Protein AF-0000000068603204 (afdb_homodimer)

Organism: Ostreococcus tauri (NCBI:txid70448)

InterPro domains:
  IPR031318 OPI10 family [PTHR12925] (2-182)
  IPR048364 Hikeshi-like, C-terminal domain [PF21057] (128-182)

Foldseek 3Di:
DWKWKDQPPWADIDIQVQWDDPDPFKTKFKPLPPNTPDAVVVRFKMKIFGPDAPPDDQFKKKWKWKAADPDDTHTFAIADNVRGMDMTTDDYDADPQRHGGSIMMMMIGIDGNVVRVVVVVVVVVVVVLLVVLLVVQLVVQQCVPADPPADPVDGDGDPCSVVVSVVVVVVCCSNPVCVSVPDPPPPD/DWKWKDQPPWADIDIQVQWDDPDPFKTKFKPLPPRTPDAVVVRFKMKIFGPDAPPDDQFKKKWKWKAADPDDTHTFAIADNVRGMDMTTDDYDADPQRHGGSIMMMMIGIDGNVVRVVVVVVVVVVVVLLVVLLVVQLVVQQCVPADPPDDPVDGDGDPCSVVVSCVVVVVVCSNPVCVSVPDPPPPD

Secondary structure (DSSP, 8-state):
--EEEEETTT--EEEGGGSEEEETTEEEEESTTSSSSS-GGG--EEEEEESSTT-S-TTEEEEEEEEETTPPPEEEEEEESSS-EEEEE------TTSPPPS-EEEEEEEEEHHHHHHHHHHHHHHHHHHHHHHHHHHHHHHHTT--TT--SSEEEEETTHHHHHHHHHHHHHHH-TTTTTS------/--EEEEETTT--EEEGGGSEEEETTEEEEESTTSSSSS-GGG--EEEEEESSTT-S-TTEEEEEEEEETTPPPEEEEEEESSS-EEEEE----B-TTSPBPS-EEEEEEEEEHHHHHHHHHHHHHHH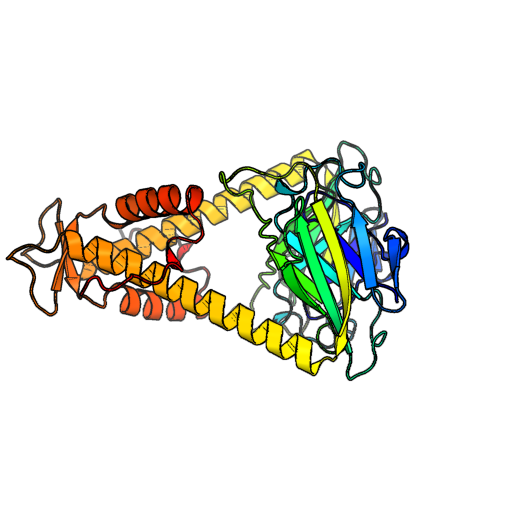HHHHHHHHHHHHHHHHTT--TT--SSEEEEETTHHHHHHHHHHHHHHH-TTTTTS------

pLDDT: mean 84.34, std 15.55, range [24.23, 98.69]

Sequence (376 aa):
MAFGVVLAKKSAVVLSESFRRVDERSWALDLSGGATAATHVECRDACFFLTSTGLLDDNSALCFYIQAGDSAWEYCGCVANAKPSDVFALRWPKSADGGDFPNAAIGVSVEPLALALEKEAAMVQHKETFAKRVAEDLFNFMQSFQGPESTADHMVVPVNILTRWFDKFTAKFRRDPGFLDRPRLDVAMAFGVVLAKKSAVVLSESFRRVDERSWALDLSGGATAATHVECRDACFFLTSTGLLDDNSALCFYIQAGDSAWEYCGCVANAKPSDVFALRWPKSADGGDFPNAAIGVSVEPLALALEKEAAMVQHKETFAKRVAEDLFNFMQSFQGPESTADHMVVPVNILTRWFDKFTAKFRRDPGFLDRPRLDVA

Solvent-accessible surface area (backbone atoms only — not comparable to full-atom values): 20341 Å² total; per-residue (Å²): 132,70,34,36,38,26,36,41,36,55,25,29,56,43,44,44,85,75,34,46,70,75,55,100,50,29,34,36,36,66,44,61,79,56,80,31,91,47,58,67,86,72,39,44,37,33,41,41,30,26,61,47,80,70,77,50,57,94,59,30,23,42,34,36,29,40,32,28,62,85,52,70,77,38,82,57,49,64,27,29,64,89,26,24,10,33,73,32,70,49,80,75,62,59,44,98,87,66,40,79,52,87,37,35,34,41,35,39,32,61,39,54,31,69,61,51,52,50,52,49,51,54,51,51,52,50,51,54,51,46,54,50,36,51,52,47,48,53,50,51,56,49,53,71,55,48,50,90,86,39,51,97,61,33,37,43,36,50,74,57,45,64,62,52,45,48,55,51,49,51,54,47,38,73,76,37,73,57,64,69,70,50,72,76,72,74,81,123,131,69,35,36,38,27,37,40,36,57,26,31,56,42,46,45,86,76,34,46,71,76,54,100,50,29,33,36,36,66,45,61,80,58,81,31,92,48,58,67,86,73,40,44,35,32,40,41,30,26,60,49,80,70,78,51,57,94,58,31,23,45,33,37,29,39,32,28,61,87,50,71,76,38,83,58,51,63,28,29,64,89,26,24,10,34,73,32,70,49,80,76,59,58,44,98,87,66,40,79,51,86,35,35,33,40,35,38,33,62,39,53,30,71,60,52,52,51,52,51,52,52,51,51,52,50,50,52,51,45,54,50,37,52,52,48,48,53,49,51,56,50,52,70,54,48,51,91,85,39,50,98,60,34,36,44,35,50,73,57,46,64,63,52,46,48,55,51,48,50,54,47,38,72,75,36,72,58,63,70,71,50,73,74,72,74,81,124

Radius of gyration: 23.7 Å; Cα contacts (8 Å, |Δi|>4): 665; chains: 2; bounding box: 60×64×46 Å

Nearest PDB structures (foldseek):
  3wvz-assembly1_B  TM=5.744E-01  e=1.068E-10  Homo sapiens
  3wvz-assembly1_A  TM=5.125E-01  e=7.510E-11  Homo sapiens
  6war-assembly1_B  TM=3.714E-01  e=6.051E-02  Lama glama
  5ds8-assembly1_A  TM=3.840E-01  e=6.347E-01  Oryctolagus cuniculus
  2iqa-assembly2_B  TM=4.135E-01  e=9.030E-01  Mus musculus

Structure (mmCIF, N/CA/C/O backbone):
data_AF-0000000068603204-model_v1
#
loop_
_entity.id
_entity.type
_entity.pdbx_description
1 polymer 'Hikeshi-like C-terminal domain-containing protein'
#
loop_
_atom_site.group_PDB
_atom_site.id
_atom_site.type_symbol
_atom_site.label_atom_id
_atom_site.label_alt_id
_atom_site.label_comp_id
_atom_site.label_asym_id
_atom_site.label_entity_id
_atom_site.label_seq_id
_atom_site.pdbx_PDB_ins_code
_atom_site.Cartn_x
_atom_site.Cartn_y
_atom_site.Cartn_z
_atom_site.occupancy
_atom_site.B_iso_or_equiv
_atom_site.auth_seq_id
_atom_site.auth_comp_id
_atom_site.auth_asym_id
_atom_site.auth_atom_id
_atom_site.pdbx_PDB_model_num
ATOM 1 N N . MET A 1 1 ? 13.336 -23.062 -6.375 1 89.44 1 MET A N 1
ATOM 2 C CA . MET A 1 1 ? 12.625 -22.109 -5.508 1 89.44 1 MET A CA 1
ATOM 3 C C . MET A 1 1 ? 11.414 -21.531 -6.219 1 89.44 1 MET A C 1
ATOM 5 O O . MET A 1 1 ? 11.508 -21.094 -7.367 1 89.44 1 MET A O 1
ATOM 9 N N . ALA A 1 2 ? 10.164 -21.703 -5.613 1 96 2 ALA A N 1
ATOM 10 C CA . ALA A 1 2 ? 8.93 -21.234 -6.246 1 96 2 ALA A CA 1
ATOM 11 C C . ALA A 1 2 ? 8.406 -19.969 -5.57 1 96 2 ALA A C 1
ATOM 13 O O . ALA A 1 2 ? 8.172 -19.953 -4.363 1 96 2 ALA A O 1
ATOM 14 N N . PHE A 1 3 ? 8.344 -18.938 -6.383 1 98.12 3 PHE A N 1
ATOM 15 C CA . PHE A 1 3 ? 7.82 -17.672 -5.895 1 98.12 3 PHE A CA 1
ATOM 16 C C . PHE A 1 3 ? 7.02 -16.953 -6.977 1 98.12 3 PHE A C 1
ATOM 18 O O . PHE A 1 3 ? 6.992 -17.391 -8.125 1 98.12 3 PHE A O 1
ATOM 25 N N . GLY A 1 4 ? 6.234 -15.961 -6.551 1 98.12 4 GLY A N 1
ATOM 26 C CA . GLY A 1 4 ? 5.473 -15.148 -7.484 1 98.12 4 GLY A CA 1
ATOM 27 C C . GLY A 1 4 ? 5.633 -13.656 -7.25 1 98.12 4 GLY A C 1
ATOM 28 O O . GLY A 1 4 ? 5.902 -13.227 -6.125 1 98.12 4 GLY A O 1
ATOM 29 N N . VAL A 1 5 ? 5.551 -12.93 -8.312 1 97.62 5 VAL A N 1
ATOM 30 C CA . VAL A 1 5 ? 5.574 -11.469 -8.289 1 97.62 5 VAL A CA 1
ATOM 31 C C . VAL A 1 5 ? 4.367 -10.922 -9.047 1 97.62 5 VAL A C 1
ATOM 33 O O . VAL A 1 5 ? 4.012 -11.43 -10.117 1 97.62 5 VAL A O 1
ATOM 36 N N . VAL A 1 6 ? 3.734 -9.945 -8.469 1 96.5 6 VAL A N 1
ATOM 37 C CA . VAL A 1 6 ? 2.676 -9.195 -9.125 1 96.5 6 VAL A CA 1
ATOM 38 C C . VAL A 1 6 ? 3.023 -7.707 -9.125 1 96.5 6 VAL A C 1
ATOM 40 O O . VAL A 1 6 ? 3.281 -7.125 -8.07 1 96.5 6 VAL A O 1
ATOM 43 N N . LEU A 1 7 ? 3.143 -7.141 -10.305 1 94.62 7 LEU A N 1
ATOM 44 C CA . LEU A 1 7 ? 3.223 -5.691 -10.414 1 94.62 7 LEU A CA 1
ATOM 45 C C . LEU A 1 7 ? 1.83 -5.066 -10.414 1 94.62 7 LEU A C 1
ATOM 47 O O . LEU A 1 7 ? 1.13 -5.102 -11.43 1 94.62 7 LEU A O 1
ATOM 51 N N . ALA A 1 8 ? 1.473 -4.516 -9.273 1 92.44 8 ALA A N 1
ATOM 52 C CA . ALA A 1 8 ? 0.101 -4.094 -9 1 92.44 8 ALA A CA 1
ATOM 53 C C . ALA A 1 8 ? -0.455 -3.256 -10.148 1 92.44 8 ALA A C 1
ATOM 55 O O . ALA A 1 8 ? 0.189 -2.307 -10.602 1 92.44 8 ALA A O 1
ATOM 56 N N . LYS A 1 9 ? -1.637 -3.654 -10.633 1 91.81 9 LYS A N 1
ATOM 57 C CA . LYS A 1 9 ? -2.436 -3.006 -11.672 1 91.81 9 LYS A CA 1
ATOM 58 C C . LYS A 1 9 ? -1.851 -3.264 -13.055 1 91.81 9 LYS A C 1
ATOM 60 O O . LYS A 1 9 ? -2.553 -3.146 -14.062 1 91.81 9 LYS A O 1
ATOM 65 N N . LYS A 1 10 ? -0.621 -3.65 -13.148 1 91.75 10 LYS A N 1
ATOM 66 C CA . LYS A 1 10 ? 0.087 -3.621 -14.422 1 91.75 10 LYS A CA 1
ATOM 67 C C . LYS A 1 10 ? 0.346 -5.035 -14.945 1 91.75 10 LYS A C 1
ATOM 69 O O . LYS A 1 10 ? 0.598 -5.227 -16.141 1 91.75 10 LYS A O 1
ATOM 74 N N . SER A 1 11 ? 0.326 -6 -14.117 1 93.56 11 SER A N 1
ATOM 75 C CA . SER A 1 11 ? 0.59 -7.363 -14.57 1 93.56 11 SER A CA 1
ATOM 76 C C . SER A 1 11 ? -0.333 -8.367 -13.883 1 93.56 11 SER A C 1
ATOM 78 O O . SER A 1 11 ? -0.83 -8.109 -12.781 1 93.56 11 SER A O 1
ATOM 80 N N . ALA A 1 12 ? -0.526 -9.438 -14.602 1 95.19 12 ALA A N 1
ATOM 81 C CA . ALA A 1 12 ? -0.962 -10.641 -13.906 1 95.19 12 ALA A CA 1
ATOM 82 C C . ALA A 1 12 ? 0.182 -11.258 -13.102 1 95.19 12 ALA A C 1
ATOM 84 O O . ALA A 1 12 ? 1.231 -10.633 -12.93 1 95.19 12 ALA A O 1
ATOM 85 N N . VAL A 1 13 ? -0.06 -12.438 -12.523 1 96.12 13 VAL A N 1
ATOM 86 C CA . VAL A 1 13 ? 0.981 -13.078 -11.719 1 96.12 13 VAL A CA 1
ATOM 87 C C . VAL A 1 13 ? 2.148 -13.477 -12.617 1 96.12 13 VAL A C 1
ATOM 89 O O . VAL A 1 13 ? 1.945 -13.953 -13.734 1 96.12 13 VAL A O 1
ATOM 92 N N . VAL A 1 14 ? 3.361 -13.172 -12.203 1 95.5 14 VAL A N 1
ATOM 93 C CA . VAL A 1 14 ? 4.594 -13.648 -12.82 1 95.5 14 VAL A CA 1
ATOM 94 C C . VAL A 1 14 ? 5.285 -14.648 -11.891 1 95.5 14 VAL A C 1
ATOM 96 O O . VAL A 1 14 ? 5.719 -14.289 -10.789 1 95.5 14 VAL A O 1
ATOM 99 N N . LEU A 1 15 ? 5.391 -15.844 -12.305 1 96.81 15 LEU A N 1
ATOM 100 C CA . LEU A 1 15 ? 5.941 -16.906 -11.461 1 96.81 15 LEU A CA 1
ATOM 101 C C . LEU A 1 15 ? 7.438 -17.062 -11.695 1 96.81 15 LEU A C 1
ATOM 103 O O . LEU A 1 15 ? 7.961 -16.609 -12.719 1 96.81 15 LEU A O 1
ATOM 107 N N . SER A 1 16 ? 8.086 -17.672 -10.727 1 97.25 16 SER A N 1
ATOM 108 C CA . SER A 1 16 ? 9.531 -17.844 -10.734 1 97.25 16 SER A CA 1
ATOM 109 C C . SER A 1 16 ? 10.008 -18.469 -12.039 1 97.25 16 SER A C 1
ATOM 111 O O . SER A 1 16 ? 11.133 -18.219 -12.484 1 97.25 16 SER A O 1
ATOM 113 N N . GLU A 1 17 ? 9.172 -19.25 -12.695 1 95.44 17 GLU A N 1
ATOM 114 C CA . GLU A 1 17 ? 9.539 -19.922 -13.938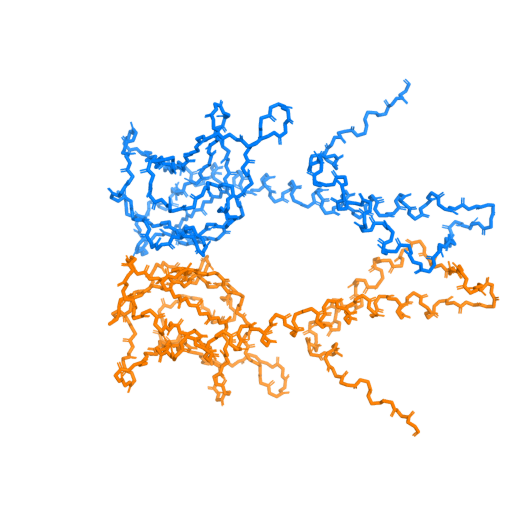 1 95.44 17 GLU A CA 1
ATOM 115 C C . GLU A 1 17 ? 9.781 -18.922 -15.062 1 95.44 17 GLU A C 1
ATOM 117 O O . GLU A 1 17 ? 10.445 -19.234 -16.047 1 95.44 17 GLU A O 1
ATOM 122 N N . SER A 1 18 ? 9.18 -17.766 -14.961 1 94.31 18 SER A N 1
ATOM 123 C CA . SER A 1 18 ? 9.344 -16.734 -15.977 1 94.31 18 SER A CA 1
ATOM 124 C C . SER A 1 18 ? 10.641 -15.961 -15.781 1 94.31 18 SER A C 1
ATOM 126 O O . SER A 1 18 ? 11.031 -15.156 -16.625 1 94.31 18 SER A O 1
ATOM 128 N N . PHE A 1 19 ? 11.367 -16.156 -14.648 1 96.31 19 PHE A N 1
ATOM 129 C CA . PHE A 1 19 ? 12.625 -15.484 -14.344 1 96.31 19 PHE A CA 1
ATOM 130 C C . PHE A 1 19 ? 13.805 -16.266 -14.906 1 96.31 19 PHE A C 1
ATOM 132 O O . PHE A 1 19 ? 13.797 -17.5 -14.914 1 96.31 19 PHE A O 1
ATOM 139 N N . ARG A 1 20 ? 14.75 -15.508 -15.359 1 96 20 ARG A N 1
ATOM 140 C CA . ARG A 1 20 ? 16.016 -16.141 -15.719 1 96 20 ARG A CA 1
ATOM 141 C C . ARG A 1 20 ? 16.859 -16.438 -14.484 1 96 20 ARG A C 1
ATOM 143 O O . ARG A 1 20 ? 17.109 -15.555 -13.664 1 96 20 ARG A O 1
ATOM 150 N N . ARG A 1 21 ? 17.281 -17.609 -14.383 1 96.62 21 ARG A N 1
ATOM 151 C CA . ARG A 1 21 ? 18.172 -17.969 -13.281 1 96.62 21 ARG A CA 1
ATOM 152 C C . ARG A 1 21 ? 19.578 -17.406 -13.492 1 96.62 21 ARG A C 1
ATOM 154 O O . ARG A 1 21 ? 20.188 -17.625 -14.539 1 96.62 21 ARG A O 1
ATOM 161 N N . VAL A 1 22 ? 20.047 -16.625 -12.594 1 96.88 22 VAL A N 1
ATOM 162 C CA . VAL A 1 22 ? 21.359 -16.016 -12.688 1 96.88 22 VAL A CA 1
ATOM 163 C C . VAL A 1 22 ? 22.406 -16.953 -12.078 1 96.88 22 VAL A C 1
ATOM 165 O O . VAL A 1 22 ? 23.5 -17.109 -12.625 1 96.88 22 VAL A O 1
ATOM 168 N N . ASP A 1 23 ? 22.125 -17.562 -10.883 1 95.44 23 ASP A N 1
ATOM 169 C CA . ASP A 1 23 ? 22.906 -18.609 -10.227 1 95.44 23 ASP A CA 1
ATOM 170 C C . ASP A 1 23 ? 22.031 -19.5 -9.359 1 95.44 23 ASP A C 1
ATOM 172 O O . ASP A 1 23 ? 20.812 -19.562 -9.562 1 95.44 23 ASP A O 1
ATOM 176 N N . GLU A 1 24 ? 22.594 -20.281 -8.492 1 93.38 24 GLU A N 1
ATOM 177 C CA . GLU A 1 24 ? 21.844 -21.281 -7.734 1 93.38 24 GLU A CA 1
ATOM 178 C C . GLU A 1 24 ? 20.859 -20.625 -6.773 1 93.38 24 GLU A C 1
ATOM 180 O O . GLU A 1 24 ? 19.906 -21.266 -6.328 1 93.38 24 GLU A O 1
ATOM 185 N N . ARG A 1 25 ? 21.031 -19.391 -6.461 1 95.62 25 ARG A N 1
ATOM 186 C CA . ARG A 1 25 ? 20.234 -18.781 -5.402 1 95.62 25 ARG A CA 1
ATOM 187 C C . ARG A 1 25 ? 19.641 -17.453 -5.855 1 95.62 25 ARG A C 1
ATOM 189 O O . ARG A 1 25 ? 19.172 -16.656 -5.031 1 95.62 25 ARG A O 1
ATOM 196 N N . SER A 1 26 ? 19.766 -17.156 -7.172 1 97.75 26 SER A N 1
ATOM 197 C CA . SER A 1 26 ? 19.266 -15.844 -7.59 1 97.75 26 SER A CA 1
ATOM 198 C C . SER A 1 26 ? 18.625 -15.906 -8.969 1 97.75 26 SER A C 1
ATOM 200 O O . SER A 1 26 ? 18.984 -16.766 -9.789 1 97.75 26 SER A O 1
ATOM 202 N N . TRP A 1 27 ? 17.672 -15.109 -9.234 1 98.25 27 TRP A N 1
ATOM 203 C CA . TRP A 1 27 ? 16.859 -15.008 -10.445 1 98.25 27 TRP A CA 1
ATOM 204 C C . TRP A 1 27 ? 16.703 -13.547 -10.875 1 98.25 27 TRP A C 1
ATOM 206 O O . TRP A 1 27 ? 16.734 -12.641 -10.039 1 98.25 27 TRP A O 1
ATOM 216 N N . ALA A 1 28 ? 16.516 -13.336 -12.172 1 97.38 28 ALA A N 1
ATOM 217 C CA . ALA A 1 28 ? 16.312 -11.992 -12.688 1 97.38 28 ALA A CA 1
ATOM 218 C C . ALA A 1 28 ? 15.203 -11.969 -13.75 1 97.38 28 ALA A C 1
ATOM 220 O O . ALA A 1 28 ? 15.039 -12.938 -14.492 1 97.38 28 ALA A O 1
ATOM 221 N N . LEU A 1 29 ? 14.469 -10.945 -13.789 1 96.19 29 LEU A N 1
ATOM 222 C CA . LEU A 1 29 ? 13.445 -10.695 -14.805 1 96.19 29 LEU A CA 1
ATOM 223 C C . LEU A 1 29 ? 13.664 -9.344 -15.477 1 96.19 29 LEU A C 1
ATOM 225 O O . LEU A 1 29 ? 13.688 -8.305 -14.812 1 96.19 29 LEU A O 1
ATOM 229 N N . ASP A 1 30 ? 13.82 -9.359 -16.75 1 94.06 30 ASP A N 1
ATOM 230 C CA . ASP A 1 30 ? 13.938 -8.133 -17.531 1 94.06 30 ASP A CA 1
ATOM 231 C C . ASP A 1 30 ? 12.562 -7.535 -17.812 1 94.06 30 ASP A C 1
ATOM 233 O O . ASP A 1 30 ? 11.68 -8.219 -18.344 1 94.06 30 ASP A O 1
ATOM 237 N N . LEU A 1 31 ? 12.391 -6.32 -17.438 1 92.62 31 LEU A N 1
ATOM 238 C CA . LEU A 1 31 ? 11.094 -5.691 -17.641 1 92.62 31 LEU A CA 1
ATOM 239 C C . LEU A 1 31 ? 11.039 -4.965 -18.984 1 92.62 31 LEU A C 1
ATOM 241 O O . LEU A 1 31 ? 9.992 -4.438 -19.359 1 92.62 31 LEU A O 1
ATOM 245 N N . SER A 1 32 ? 12.109 -4.785 -19.656 1 79.12 32 SER A N 1
ATOM 246 C CA . SER A 1 32 ? 12.156 -4.07 -20.922 1 79.12 32 SER A CA 1
ATOM 247 C C . SER A 1 32 ? 11.539 -4.898 -22.047 1 79.12 32 SER A C 1
ATOM 249 O O . SER A 1 32 ? 11.102 -4.348 -23.062 1 79.12 32 SER A O 1
ATOM 251 N N . GLY A 1 33 ? 11.539 -6.25 -21.984 1 62.25 33 GLY A N 1
ATOM 252 C CA . GLY A 1 33 ? 11.234 -7.141 -23.094 1 62.25 33 GLY A CA 1
ATOM 253 C C . GLY A 1 33 ? 9.766 -7.527 -23.156 1 62.25 33 GLY A C 1
ATOM 254 O O . GLY A 1 33 ? 9.414 -8.531 -23.797 1 62.25 33 GLY A O 1
ATOM 255 N N . GLY A 1 34 ? 8.852 -6.766 -22.672 1 58.78 34 GLY A N 1
ATOM 256 C CA . GLY A 1 34 ? 7.469 -7.062 -23.016 1 58.78 34 GLY A CA 1
ATOM 257 C C . GLY A 1 34 ? 6.703 -7.742 -21.891 1 58.78 34 GLY A C 1
ATOM 258 O O . GLY A 1 34 ? 5.566 -8.18 -22.094 1 58.78 34 GLY A O 1
ATOM 259 N N . ALA A 1 35 ? 7.375 -8.227 -20.875 1 55.78 35 ALA A N 1
ATOM 260 C CA . ALA A 1 35 ? 6.59 -8.984 -19.906 1 55.78 35 ALA A CA 1
ATOM 261 C C . ALA A 1 35 ? 5.402 -8.172 -19.391 1 55.78 35 ALA A C 1
ATOM 263 O O . ALA A 1 35 ? 4.383 -8.734 -19 1 55.78 35 ALA A O 1
ATOM 264 N N . THR A 1 36 ? 5.645 -6.926 -19.406 1 60.5 36 THR A N 1
ATOM 265 C CA . THR A 1 36 ? 4.559 -6.043 -19 1 60.5 36 THR A CA 1
ATOM 266 C C . THR A 1 36 ? 4.285 -4.992 -20.078 1 60.5 36 THR A C 1
ATOM 268 O O . THR A 1 36 ? 5.18 -4.637 -20.844 1 60.5 36 THR A O 1
ATOM 271 N N . ALA A 1 37 ? 3.076 -4.805 -20.344 1 61.31 37 ALA A N 1
ATOM 272 C CA . ALA A 1 37 ? 2.682 -3.752 -21.281 1 61.31 37 ALA A CA 1
ATOM 273 C C . ALA A 1 37 ? 3.086 -2.375 -20.75 1 61.31 37 ALA A C 1
ATOM 275 O O . ALA A 1 37 ? 3.236 -1.43 -21.531 1 61.31 37 ALA A O 1
ATOM 276 N N . ALA A 1 38 ? 3.391 -2.393 -19.531 1 69.19 38 ALA A N 1
ATOM 277 C CA . ALA A 1 38 ? 3.678 -1.102 -18.906 1 69.19 38 ALA A CA 1
ATOM 278 C C . ALA A 1 38 ? 5.18 -0.896 -18.734 1 69.19 38 ALA A C 1
ATOM 280 O O . ALA A 1 38 ? 5.938 -1.864 -18.641 1 69.19 38 ALA A O 1
ATOM 281 N N . THR A 1 39 ? 5.574 0.348 -18.844 1 85.56 39 THR A N 1
ATOM 282 C CA . THR A 1 39 ? 6.941 0.716 -18.5 1 85.56 39 THR A CA 1
ATOM 283 C C . THR A 1 39 ? 7.191 0.517 -17 1 85.56 39 THR A C 1
ATOM 285 O O . THR A 1 39 ? 6.254 0.502 -16.203 1 85.56 39 THR A O 1
ATOM 288 N N . HIS A 1 40 ? 8.438 0.219 -16.625 1 91.19 40 HIS A N 1
ATOM 289 C CA . HIS A 1 40 ? 8.773 -0.037 -15.234 1 91.19 40 HIS A CA 1
ATOM 290 C C . HIS A 1 40 ? 8.375 1.14 -14.344 1 91.19 40 HIS A C 1
ATOM 292 O O . HIS A 1 40 ? 8 0.952 -13.188 1 91.19 40 HIS A O 1
ATOM 298 N N . VAL A 1 41 ? 8.375 2.322 -14.914 1 86.25 41 VAL A N 1
ATOM 299 C CA . VAL A 1 41 ? 8.102 3.516 -14.125 1 86.25 41 VAL A CA 1
ATOM 300 C C . VAL A 1 41 ? 6.637 3.527 -13.695 1 86.25 41 VAL A C 1
ATOM 302 O O . VAL A 1 41 ? 6.289 4.121 -12.672 1 86.25 41 VAL A O 1
ATOM 305 N N . GLU A 1 42 ? 5.797 2.873 -14.43 1 86.94 42 GLU A N 1
ATOM 306 C CA . GLU A 1 42 ? 4.379 2.793 -14.102 1 86.94 42 GLU A CA 1
ATOM 307 C C . GLU A 1 42 ? 4.121 1.757 -13.008 1 86.94 42 GLU A C 1
ATOM 309 O O . GLU A 1 42 ? 3.045 1.731 -12.414 1 86.94 42 GLU A O 1
ATOM 314 N N . CYS A 1 43 ? 5.062 0.861 -12.75 1 89.56 43 CYS A N 1
ATOM 315 C CA . CYS A 1 43 ? 4.965 -0.146 -11.703 1 89.56 43 CYS A CA 1
ATOM 316 C C . CYS A 1 43 ? 5.383 0.429 -10.352 1 89.56 43 CYS A C 1
ATOM 318 O O . CYS A 1 43 ? 6.574 0.48 -10.039 1 89.56 43 CYS A O 1
ATOM 320 N N . ARG A 1 44 ? 4.426 0.715 -9.516 1 82.94 44 ARG A N 1
ATOM 321 C CA . ARG A 1 44 ? 4.719 1.454 -8.297 1 82.94 44 ARG A CA 1
ATOM 322 C C . ARG A 1 44 ? 4.754 0.523 -7.09 1 82.94 44 ARG A C 1
ATOM 324 O O . ARG A 1 44 ? 5.406 0.822 -6.086 1 82.94 44 ARG A O 1
ATOM 331 N N . ASP A 1 45 ? 3.986 -0.544 -7.145 1 88.31 45 ASP A N 1
ATOM 332 C CA . ASP A 1 45 ? 3.916 -1.521 -6.062 1 88.31 45 ASP A CA 1
ATOM 333 C C . ASP A 1 45 ? 4.082 -2.943 -6.594 1 88.31 45 ASP A C 1
ATOM 335 O O . ASP A 1 45 ? 3.609 -3.262 -7.688 1 88.31 45 ASP A O 1
ATOM 339 N N . ALA A 1 46 ? 4.754 -3.68 -5.832 1 94 46 ALA A N 1
ATOM 340 C CA . ALA A 1 46 ? 4.867 -5.102 -6.16 1 94 46 ALA A CA 1
ATOM 341 C C . ALA A 1 46 ? 4.43 -5.969 -4.984 1 94 46 ALA A C 1
ATOM 343 O O . ALA A 1 46 ? 4.742 -5.668 -3.83 1 94 46 ALA A O 1
ATOM 344 N N . CYS A 1 47 ? 3.635 -6.945 -5.215 1 96.81 47 CYS A N 1
ATOM 345 C CA . CYS A 1 47 ? 3.377 -8.023 -4.266 1 96.81 47 CYS A CA 1
ATOM 346 C C . CYS A 1 47 ? 4.289 -9.211 -4.531 1 96.81 47 CYS A C 1
ATOM 348 O O . CYS A 1 47 ? 4.355 -9.711 -5.656 1 96.81 47 CYS A O 1
ATOM 350 N N . PHE A 1 48 ? 5.086 -9.555 -3.59 1 98.44 48 PHE A N 1
ATOM 351 C CA . PHE A 1 48 ? 6.047 -10.656 -3.633 1 98.44 48 PHE A CA 1
ATOM 352 C C . PHE A 1 48 ? 5.656 -11.75 -2.65 1 98.44 48 PHE A C 1
ATOM 354 O O . PHE A 1 48 ? 5.344 -11.469 -1.491 1 98.44 48 PHE A O 1
ATOM 361 N N . PHE A 1 49 ? 5.586 -13.047 -3.164 1 98.44 49 PHE A N 1
ATOM 362 C CA . PHE A 1 49 ? 5.051 -14.062 -2.262 1 98.44 49 PHE A CA 1
ATOM 363 C C . PHE A 1 49 ? 5.637 -15.43 -2.584 1 98.44 49 PHE A C 1
ATOM 365 O O . PHE A 1 49 ? 6.055 -15.68 -3.717 1 98.44 49 PHE A O 1
ATOM 372 N N . LEU A 1 50 ? 5.707 -16.297 -1.595 1 97.94 50 LEU A N 1
ATOM 373 C CA . LEU A 1 50 ? 5.969 -17.719 -1.774 1 97.94 50 LEU A CA 1
ATOM 374 C C . LEU A 1 50 ? 4.73 -18.438 -2.295 1 97.94 50 LEU A C 1
ATOM 376 O O . LEU A 1 50 ? 3.605 -18.078 -1.942 1 97.94 50 LEU A O 1
ATOM 380 N N . THR A 1 51 ? 4.977 -19.469 -3.068 1 96.56 51 THR A N 1
ATOM 381 C CA . THR A 1 51 ? 3.84 -20.172 -3.662 1 96.56 51 THR A CA 1
ATOM 382 C C . THR A 1 51 ? 3.225 -21.141 -2.666 1 96.56 51 THR A C 1
ATOM 384 O O . THR A 1 51 ? 2.102 -21.625 -2.863 1 96.56 51 THR A O 1
ATOM 387 N N . SER A 1 52 ? 3.916 -21.469 -1.671 1 93.56 52 SER A N 1
ATOM 388 C CA . SER A 1 52 ? 3.434 -22.297 -0.562 1 93.56 52 SER A CA 1
ATOM 389 C C . SER A 1 52 ? 4.207 -22 0.719 1 93.56 52 SER A C 1
ATOM 391 O O . SER A 1 52 ? 5.25 -21.344 0.683 1 93.56 52 SER A O 1
ATOM 393 N N . THR A 1 53 ? 3.656 -22.438 1.812 1 88.19 53 THR A N 1
ATOM 394 C CA . THR A 1 53 ? 4.332 -22.219 3.088 1 88.19 53 THR A CA 1
ATOM 395 C C . THR A 1 53 ? 5.457 -23.234 3.275 1 88.19 53 THR A C 1
ATOM 397 O O . THR A 1 53 ? 5.391 -24.359 2.752 1 88.19 53 THR A O 1
ATOM 400 N N . GLY A 1 54 ? 6.473 -22.812 3.961 1 88.69 54 GLY A N 1
ATOM 401 C CA . GLY A 1 54 ? 7.543 -23.734 4.34 1 88.69 54 GLY A CA 1
ATOM 402 C C . GLY A 1 54 ? 8.5 -24.031 3.199 1 88.69 54 GLY A C 1
ATOM 403 O O . GLY A 1 54 ? 9.133 -25.094 3.18 1 88.69 54 GLY A O 1
ATOM 404 N N . LEU A 1 55 ? 8.562 -23.234 2.207 1 92.12 55 LEU A N 1
ATOM 405 C CA . LEU A 1 55 ? 9.406 -23.453 1.044 1 92.12 55 LEU A CA 1
ATOM 406 C C . LEU A 1 55 ? 10.867 -23.125 1.355 1 92.12 55 LEU A C 1
ATOM 408 O O . LEU A 1 55 ? 11.781 -23.688 0.755 1 92.12 55 LEU A O 1
ATOM 412 N N . LEU A 1 56 ? 11.078 -22.219 2.344 1 94.75 56 LEU A N 1
ATOM 413 C CA . LEU A 1 56 ? 12.43 -21.766 2.666 1 94.75 56 LEU A CA 1
ATOM 414 C C . LEU A 1 56 ? 12.953 -22.453 3.916 1 94.75 56 LEU A C 1
ATOM 416 O O . LEU A 1 56 ? 12.172 -22.906 4.762 1 94.75 56 LEU A O 1
ATOM 420 N N . ASP A 1 57 ? 14.289 -22.562 3.92 1 94.56 57 ASP A N 1
ATOM 421 C CA . ASP A 1 57 ? 14.914 -22.922 5.191 1 94.56 57 ASP A CA 1
ATOM 422 C C . ASP A 1 57 ? 14.625 -21.859 6.254 1 94.56 57 ASP A C 1
ATOM 424 O O . ASP A 1 57 ? 14.516 -20.672 5.938 1 94.56 57 ASP A O 1
ATOM 428 N N . ASP A 1 58 ? 14.578 -22.297 7.508 1 95.31 58 ASP A N 1
ATOM 429 C CA . ASP A 1 58 ? 14.195 -21.406 8.594 1 95.31 58 ASP A CA 1
ATOM 430 C C . ASP A 1 58 ? 15.18 -20.25 8.727 1 95.31 58 ASP A C 1
ATOM 432 O O . ASP A 1 58 ? 14.867 -19.219 9.336 1 95.31 58 ASP A O 1
ATOM 436 N N . ASN A 1 59 ? 16.312 -20.359 8.18 1 97.06 59 ASN A N 1
ATOM 437 C CA . ASN A 1 59 ? 17.328 -19.328 8.32 1 97.06 59 ASN A CA 1
ATOM 438 C C . ASN A 1 59 ? 17.531 -18.562 7.016 1 97.06 59 ASN A C 1
ATOM 440 O O . ASN A 1 59 ? 18.547 -17.875 6.852 1 97.06 59 ASN A O 1
ATOM 444 N N . SER A 1 60 ? 16.578 -18.719 6.094 1 98 60 SER A N 1
ATOM 445 C CA . SER A 1 60 ? 16.719 -18.078 4.797 1 98 60 SER A CA 1
ATOM 446 C C . SER A 1 60 ? 15.555 -17.125 4.535 1 98 60 SER A C 1
ATOM 448 O O . SER A 1 60 ? 14.461 -17.297 5.078 1 98 60 SER A O 1
ATOM 450 N N . ALA A 1 61 ? 15.852 -16.172 3.801 1 98.25 61 ALA A N 1
ATOM 451 C CA . ALA A 1 61 ? 14.867 -15.242 3.26 1 98.25 61 ALA A CA 1
ATOM 452 C C . ALA A 1 61 ? 15.023 -15.102 1.748 1 98.25 61 ALA A C 1
ATOM 454 O O . ALA A 1 61 ? 16.078 -15.414 1.191 1 98.25 61 ALA A O 1
ATOM 455 N N . LEU A 1 62 ? 13.984 -14.82 1.078 1 98.44 62 LEU A N 1
ATOM 456 C CA . LEU A 1 62 ? 13.984 -14.445 -0.331 1 98.44 62 LEU A CA 1
ATOM 457 C C . LEU A 1 62 ? 13.891 -12.93 -0.487 1 98.44 62 LEU A C 1
ATOM 459 O O . LEU A 1 62 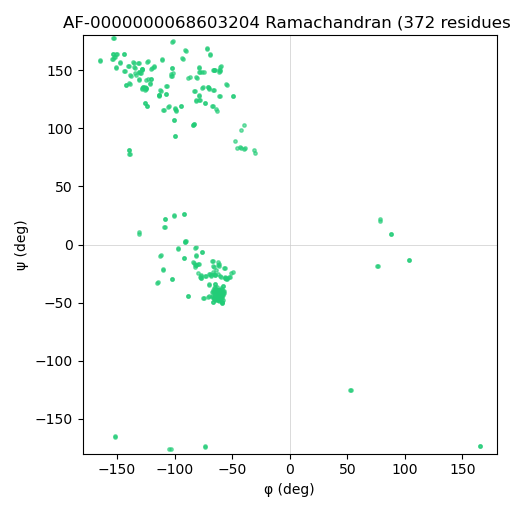? 12.891 -12.328 -0.102 1 98.44 62 LEU A O 1
ATOM 463 N N . CYS A 1 63 ? 14.906 -12.312 -1.019 1 98.62 63 CYS A N 1
ATOM 464 C CA . CYS A 1 63 ? 15.023 -10.859 -1.078 1 98.62 63 CYS A CA 1
ATOM 465 C C . CYS A 1 63 ? 14.695 -10.344 -2.477 1 98.62 63 CYS A C 1
ATOM 467 O O . CYS A 1 63 ? 15.016 -11 -3.471 1 98.62 63 CYS A O 1
ATOM 469 N N . PHE A 1 64 ? 14.094 -9.211 -2.547 1 98.56 64 PHE A N 1
ATOM 470 C CA . PHE A 1 64 ? 13.578 -8.57 -3.754 1 98.56 64 PHE A CA 1
ATOM 471 C C . PHE A 1 64 ? 14.352 -7.297 -4.062 1 98.56 64 PHE A C 1
ATOM 473 O O . PHE A 1 64 ? 14.5 -6.43 -3.201 1 98.56 64 PHE A O 1
ATOM 480 N N . TYR A 1 65 ? 14.82 -7.164 -5.273 1 98.44 65 TYR A N 1
ATOM 481 C CA . TYR A 1 65 ? 15.617 -6.023 -5.707 1 98.44 65 TYR A CA 1
ATOM 482 C C . TYR A 1 65 ? 15.094 -5.461 -7.023 1 98.44 65 TYR A C 1
ATOM 484 O O . TYR A 1 65 ? 14.461 -6.176 -7.805 1 98.44 65 TYR A O 1
ATOM 492 N N . ILE A 1 66 ? 15.383 -4.215 -7.27 1 96.62 66 ILE A N 1
ATOM 493 C CA . ILE A 1 66 ? 15.109 -3.596 -8.562 1 96.62 66 ILE A CA 1
ATOM 494 C C . ILE A 1 66 ? 16.359 -2.918 -9.094 1 96.62 66 ILE A C 1
ATOM 496 O O . ILE A 1 66 ? 17.234 -2.521 -8.312 1 96.62 66 ILE A O 1
ATOM 500 N N . GLN A 1 67 ? 16.406 -2.879 -10.359 1 96.81 67 GLN A N 1
ATOM 501 C CA . GLN A 1 67 ? 17.469 -2.162 -11.062 1 96.81 67 GLN A CA 1
ATOM 502 C C . GLN A 1 67 ? 16.922 -1.419 -12.273 1 96.81 67 GLN A C 1
ATOM 504 O O . GLN A 1 67 ? 16.062 -1.937 -12.984 1 96.81 67 GLN A O 1
ATOM 509 N N . ALA A 1 68 ? 17.391 -0.224 -12.477 1 94.75 68 ALA A N 1
ATOM 510 C CA . ALA A 1 68 ? 17.109 0.53 -13.695 1 94.75 68 ALA A CA 1
ATOM 511 C C . ALA A 1 68 ? 18.391 0.975 -14.383 1 94.75 68 ALA A C 1
ATOM 513 O O . ALA A 1 68 ? 19.312 1.496 -13.734 1 94.75 68 ALA A O 1
ATOM 514 N N . GLY A 1 69 ? 18.375 0.763 -15.703 1 93.81 69 GLY A N 1
ATOM 515 C CA . GLY A 1 69 ? 19.609 1.069 -16.406 1 93.81 69 GLY A CA 1
ATOM 516 C C . GLY A 1 69 ? 20.828 0.39 -15.812 1 93.81 69 GLY A C 1
ATOM 517 O O . GLY A 1 69 ? 20.844 -0.829 -15.625 1 93.81 69 GLY A O 1
ATOM 518 N N . ASP A 1 70 ? 21.828 1.162 -15.484 1 93.25 70 ASP A N 1
ATOM 519 C CA . ASP A 1 70 ? 23.062 0.604 -14.945 1 93.25 70 ASP A CA 1
ATOM 520 C C . ASP A 1 70 ? 23.219 0.911 -13.461 1 93.25 70 ASP A C 1
ATOM 522 O O . ASP A 1 70 ? 24.312 0.869 -12.914 1 93.25 70 ASP A O 1
ATOM 526 N N . SER A 1 71 ? 22.141 1.195 -12.812 1 94.31 71 SER A N 1
ATOM 527 C CA . SER A 1 71 ? 22.203 1.479 -11.383 1 94.31 71 SER A CA 1
ATOM 528 C C . SER A 1 71 ? 22.547 0.228 -10.586 1 94.31 71 SER A C 1
ATOM 530 O O . SER A 1 71 ? 22.484 -0.887 -11.102 1 94.31 71 SER A O 1
ATOM 532 N N . ALA A 1 72 ? 22.953 0.43 -9.344 1 95.44 72 ALA A N 1
ATOM 533 C CA . ALA A 1 72 ? 23.094 -0.696 -8.422 1 95.44 72 ALA A CA 1
ATOM 534 C C . ALA A 1 72 ? 21.75 -1.317 -8.102 1 95.44 72 ALA A C 1
ATOM 536 O O . ALA A 1 72 ? 20.703 -0.658 -8.219 1 95.44 72 ALA A O 1
ATOM 537 N N . TRP A 1 73 ? 21.766 -2.598 -7.828 1 96.94 73 TRP A N 1
ATOM 538 C CA . TRP A 1 73 ? 20.547 -3.254 -7.355 1 96.94 73 TRP A CA 1
ATOM 539 C C . TRP A 1 73 ? 20.078 -2.648 -6.039 1 96.94 73 TRP A C 1
ATOM 541 O O . TRP A 1 73 ? 20.859 -2.52 -5.094 1 96.94 73 TRP A O 1
ATOM 551 N N . GLU A 1 74 ? 18.844 -2.275 -6.02 1 95.81 74 GLU A N 1
ATOM 552 C CA . GLU A 1 74 ? 18.281 -1.667 -4.82 1 95.81 74 GLU A CA 1
ATOM 553 C C . GLU A 1 74 ? 17.328 -2.633 -4.109 1 95.81 74 GLU A C 1
ATOM 555 O O . GLU A 1 74 ? 16.453 -3.219 -4.73 1 95.81 74 GLU A O 1
ATOM 560 N N . TYR A 1 75 ? 17.578 -2.756 -2.844 1 96.88 75 TYR A N 1
ATOM 561 C CA . TYR A 1 75 ? 16.766 -3.621 -2.002 1 96.88 75 TYR A CA 1
ATOM 562 C C . TYR A 1 75 ? 15.367 -3.029 -1.799 1 96.88 75 TYR A C 1
ATOM 564 O O . TYR A 1 75 ? 15.234 -1.846 -1.479 1 96.88 75 TYR A O 1
ATOM 572 N N . CYS A 1 76 ? 14.367 -3.885 -1.946 1 93.38 76 CYS A N 1
ATOM 573 C CA . CYS A 1 76 ? 13 -3.416 -1.75 1 93.38 76 CYS A CA 1
ATOM 574 C C . CYS A 1 76 ? 12.359 -4.094 -0.545 1 93.38 76 CYS A C 1
ATOM 576 O O . CYS A 1 76 ? 11.5 -3.508 0.117 1 93.38 76 CYS A O 1
ATOM 578 N N . GLY A 1 77 ? 12.703 -5.316 -0.28 1 95.5 77 GLY A N 1
ATOM 579 C CA . GLY A 1 77 ? 12.125 -6.09 0.807 1 95.5 77 GLY A CA 1
ATOM 580 C C . GLY A 1 77 ? 12.414 -7.574 0.702 1 95.5 77 GLY A C 1
ATOM 581 O O . GLY A 1 77 ? 13.18 -8.008 -0.163 1 95.5 77 GLY A O 1
ATOM 582 N N . CYS A 1 78 ? 11.781 -8.344 1.605 1 98.06 78 CYS A N 1
ATOM 583 C CA . CYS A 1 78 ? 12.008 -9.781 1.588 1 98.06 78 CYS A CA 1
ATOM 584 C C . CYS A 1 78 ? 10.797 -10.531 2.137 1 98.06 78 CYS A C 1
ATOM 586 O O . CYS A 1 78 ? 9.914 -9.93 2.744 1 98.06 78 CYS A O 1
ATOM 588 N N . VAL A 1 79 ? 10.734 -11.789 1.82 1 97.75 79 VAL A N 1
ATOM 589 C CA . VAL A 1 79 ? 9.789 -12.734 2.402 1 97.75 79 VAL A CA 1
ATOM 590 C C . VAL A 1 79 ? 10.539 -13.898 3.037 1 97.75 79 VAL A C 1
ATOM 592 O O . VAL A 1 79 ? 11.703 -14.148 2.715 1 97.75 79 VAL A O 1
ATOM 595 N N . ALA A 1 80 ? 9.922 -14.531 3.916 1 97.62 80 ALA A N 1
ATOM 596 C CA . ALA A 1 80 ? 10.453 -15.672 4.66 1 97.62 80 ALA A CA 1
ATOM 597 C C . ALA A 1 80 ? 9.32 -16.578 5.145 1 97.62 80 ALA A C 1
ATOM 599 O O . ALA A 1 80 ? 8.148 -16.328 4.859 1 97.62 80 ALA A O 1
ATOM 600 N N . ASN A 1 81 ? 9.695 -17.688 5.809 1 95.31 81 ASN A N 1
ATOM 601 C CA . ASN A 1 81 ? 8.664 -18.594 6.285 1 95.31 81 ASN A CA 1
ATOM 602 C C . ASN A 1 81 ? 7.688 -17.906 7.223 1 95.31 81 ASN A C 1
ATOM 604 O O . ASN A 1 81 ? 6.48 -18.156 7.164 1 95.31 81 ASN A O 1
ATOM 608 N N . ALA A 1 82 ? 8.148 -16.984 8.047 1 92.81 82 ALA A N 1
ATOM 609 C CA . ALA A 1 82 ? 7.312 -16.297 9.031 1 92.81 82 ALA A CA 1
ATOM 610 C C . ALA A 1 82 ? 6.559 -15.125 8.391 1 92.81 82 ALA A C 1
ATOM 612 O O . ALA A 1 82 ? 5.605 -14.602 8.969 1 92.81 82 ALA A O 1
ATOM 613 N N . LYS A 1 83 ? 6.969 -14.703 7.23 1 94.88 83 LYS A N 1
ATOM 614 C CA . LYS A 1 83 ? 6.375 -13.641 6.426 1 94.88 83 LYS A CA 1
ATOM 615 C C . LYS A 1 83 ? 6.348 -14.016 4.949 1 94.88 83 LYS A C 1
ATOM 617 O O . LYS A 1 83 ? 7.164 -13.523 4.164 1 94.88 83 LYS A O 1
ATOM 622 N N . PRO A 1 84 ? 5.391 -14.852 4.602 1 96.12 84 PRO A N 1
ATOM 623 C CA . PRO A 1 84 ? 5.484 -15.539 3.311 1 96.12 84 PRO A CA 1
ATOM 624 C C . PRO A 1 84 ? 5.137 -14.633 2.133 1 96.12 84 PRO A C 1
ATOM 626 O O . PRO A 1 84 ? 5.27 -15.039 0.976 1 96.12 84 PRO A O 1
ATOM 629 N N . SER A 1 85 ? 4.684 -13.438 2.396 1 96.25 85 SER A N 1
ATOM 630 C CA . SER A 1 85 ? 4.41 -12.461 1.353 1 96.25 85 SER A CA 1
ATOM 631 C C . SER A 1 85 ? 4.598 -11.039 1.869 1 96.25 85 SER A C 1
ATOM 633 O O . SER A 1 85 ? 4.715 -10.82 3.078 1 96.25 85 SER A O 1
ATOM 635 N N . ASP A 1 86 ? 4.684 -10.164 0.933 1 94.88 86 ASP A N 1
ATOM 636 C CA . ASP A 1 86 ? 4.746 -8.75 1.276 1 94.88 86 ASP A CA 1
ATOM 637 C C . ASP A 1 86 ? 4.477 -7.875 0.053 1 94.88 86 ASP A C 1
ATOM 639 O O . ASP A 1 86 ? 4.52 -8.359 -1.081 1 94.88 86 ASP A O 1
ATOM 643 N N . VAL A 1 87 ? 4.074 -6.648 0.292 1 91.56 87 VAL A N 1
ATOM 644 C CA . VAL A 1 87 ? 3.918 -5.629 -0.739 1 91.56 87 VAL A CA 1
ATOM 645 C C . VAL A 1 87 ? 4.961 -4.531 -0.544 1 91.56 87 VAL A C 1
ATOM 647 O O . VAL A 1 87 ? 5.164 -4.051 0.573 1 91.56 87 VAL A O 1
ATOM 650 N N . PHE A 1 88 ? 5.609 -4.184 -1.697 1 85.81 88 PHE A N 1
ATOM 651 C CA . PHE A 1 88 ? 6.684 -3.195 -1.688 1 85.81 88 PHE A CA 1
ATOM 652 C C . PHE A 1 88 ? 6.355 -2.031 -2.615 1 85.81 88 PHE A C 1
ATOM 654 O O . PHE A 1 88 ? 5.828 -2.232 -3.711 1 85.81 88 PHE A O 1
ATOM 661 N N . ALA A 1 89 ? 6.684 -0.855 -2.092 1 85.44 89 ALA A N 1
ATOM 662 C CA . ALA A 1 89 ? 6.754 0.255 -3.039 1 85.44 89 ALA A CA 1
ATOM 663 C C . ALA A 1 89 ? 8.031 0.186 -3.873 1 85.44 89 ALA A C 1
ATOM 665 O O . ALA A 1 89 ? 9.109 -0.109 -3.348 1 85.44 89 ALA A O 1
ATOM 666 N N . LEU A 1 90 ? 7.844 0.393 -5.133 1 87.62 90 LEU A N 1
ATOM 667 C CA . LEU A 1 90 ? 9 0.368 -6.023 1 87.62 90 LEU A CA 1
ATOM 668 C C . LEU A 1 90 ? 9.453 1.782 -6.359 1 87.62 90 LEU A C 1
ATOM 670 O O . LEU A 1 90 ? 8.758 2.516 -7.062 1 87.62 90 LEU A O 1
ATOM 674 N N . ARG A 1 91 ? 10.539 2.119 -5.793 1 85.69 91 ARG A N 1
ATOM 675 C CA . ARG A 1 91 ? 11.156 3.406 -6.098 1 85.69 91 ARG A CA 1
ATOM 676 C C . ARG A 1 91 ? 12.297 3.244 -7.094 1 85.69 91 ARG A C 1
ATOM 678 O O . ARG A 1 91 ? 13.453 3.086 -6.695 1 85.69 91 ARG A O 1
ATOM 685 N N . TRP A 1 92 ? 11.984 3.398 -8.273 1 89.25 92 TRP A N 1
ATOM 686 C CA . TRP A 1 92 ? 12.945 3.121 -9.336 1 89.25 92 TRP A CA 1
ATOM 687 C C . TRP A 1 92 ? 14.047 4.18 -9.359 1 89.25 92 TRP A C 1
ATOM 689 O O . TRP A 1 92 ? 13.758 5.379 -9.312 1 89.25 92 TRP A O 1
ATOM 699 N N . PRO A 1 93 ? 15.25 3.697 -9.5 1 90.12 93 PRO A N 1
ATOM 700 C CA . PRO A 1 93 ? 16.359 4.652 -9.617 1 90.12 93 PRO A CA 1
ATOM 701 C C . PRO A 1 93 ? 16.234 5.555 -10.844 1 90.12 93 PRO A C 1
ATOM 703 O O . PRO A 1 93 ? 15.719 5.125 -11.875 1 90.12 93 PRO A O 1
ATOM 706 N N . LYS A 1 94 ? 16.719 6.703 -10.703 1 88.12 94 LYS A N 1
ATOM 707 C CA . LYS A 1 94 ? 16.719 7.684 -11.781 1 88.12 94 LYS A CA 1
ATOM 708 C C . LYS A 1 94 ? 18.141 7.938 -12.281 1 88.12 94 LYS A C 1
ATOM 710 O O . LYS A 1 94 ? 19.109 7.637 -11.594 1 88.12 94 LYS A O 1
ATOM 715 N N . SER A 1 95 ? 18.141 8.438 -13.484 1 89.81 95 SER A N 1
ATOM 716 C CA . SER A 1 95 ? 19.438 8.844 -14.008 1 89.81 95 SER A CA 1
ATOM 717 C C . SER A 1 95 ? 19.953 10.102 -13.32 1 89.81 95 SER A C 1
ATOM 719 O O . SER A 1 95 ? 19.219 10.734 -12.547 1 89.81 95 SER A O 1
ATOM 721 N N . ALA A 1 96 ? 21.25 10.406 -13.586 1 85.12 96 ALA A N 1
ATOM 722 C CA . ALA A 1 96 ? 21.875 11.57 -12.977 1 85.12 96 ALA A CA 1
ATOM 723 C C . ALA A 1 96 ? 21.094 12.844 -13.289 1 85.12 96 ALA A C 1
ATOM 725 O O . ALA A 1 96 ? 21.031 13.766 -12.469 1 85.12 96 ALA A O 1
ATOM 726 N N . ASP A 1 97 ? 20.438 12.922 -14.359 1 86.5 97 ASP A N 1
ATOM 727 C CA . ASP A 1 97 ? 19.672 14.094 -14.773 1 86.5 97 ASP A CA 1
ATOM 728 C C . ASP A 1 97 ? 18.219 14.023 -14.281 1 86.5 97 ASP A C 1
ATOM 730 O O . ASP A 1 97 ? 17.391 14.844 -14.656 1 86.5 97 ASP A O 1
ATOM 734 N N . GLY A 1 98 ? 17.938 13.008 -13.57 1 83.75 98 GLY A N 1
ATOM 735 C CA . GLY A 1 98 ? 16.609 12.859 -12.984 1 83.75 98 GLY A CA 1
ATOM 736 C C . GLY A 1 98 ? 15.625 12.164 -13.898 1 83.75 98 GLY A C 1
ATOM 737 O O . GLY A 1 98 ? 14.43 12.102 -13.609 1 83.75 98 GLY A O 1
ATOM 738 N N . GLY A 1 99 ? 16.062 11.641 -14.953 1 86 99 GLY A N 1
ATOM 739 C CA . GLY A 1 99 ? 15.203 10.984 -15.922 1 86 99 GLY A CA 1
ATOM 740 C C . GLY A 1 99 ? 15.039 9.5 -15.656 1 86 99 GLY A C 1
ATOM 741 O O . GLY A 1 99 ? 15.766 8.922 -14.844 1 86 99 GLY A O 1
ATOM 742 N N . ASP A 1 100 ? 14.055 8.914 -16.359 1 88.56 100 ASP A N 1
ATOM 743 C CA . ASP A 1 100 ? 13.82 7.477 -16.266 1 88.56 100 ASP A CA 1
ATOM 744 C C . ASP A 1 100 ? 14.781 6.703 -17.172 1 88.56 100 ASP A C 1
ATOM 746 O O . ASP A 1 100 ? 15.109 7.156 -18.266 1 88.56 100 ASP A O 1
ATOM 750 N N . PHE A 1 101 ? 15.18 5.586 -16.703 1 91.19 101 PHE A N 1
ATOM 751 C CA . PHE A 1 101 ? 15.969 4.695 -17.547 1 91.19 101 PHE A CA 1
ATOM 752 C C . PHE A 1 101 ? 15.078 3.928 -18.516 1 91.19 101 PHE A C 1
ATOM 754 O O . PHE A 1 101 ? 13.898 3.689 -18.219 1 91.19 101 PHE A O 1
ATOM 761 N N . PRO A 1 102 ? 15.609 3.547 -19.641 1 88.88 102 PRO A N 1
ATOM 762 C CA . PRO A 1 102 ? 14.789 2.818 -20.609 1 88.88 102 PRO A CA 1
ATOM 763 C C . PRO A 1 102 ? 14.586 1.355 -20.219 1 88.88 102 PRO A C 1
ATOM 765 O O . PRO A 1 102 ? 13.656 0.711 -20.719 1 88.88 102 PRO A O 1
ATOM 768 N N . ASN A 1 103 ? 15.555 0.834 -19.516 1 92.94 103 ASN A N 1
ATOM 769 C CA . ASN A 1 103 ? 15.477 -0.569 -19.125 1 92.94 103 ASN A CA 1
ATOM 770 C C . ASN A 1 103 ? 15.438 -0.727 -17.609 1 92.94 103 ASN A C 1
ATOM 772 O O . ASN A 1 103 ? 15.93 0.137 -16.891 1 92.94 103 ASN A O 1
ATOM 776 N N . ALA A 1 104 ? 14.859 -1.765 -17.203 1 95.12 104 ALA A N 1
ATOM 777 C CA . ALA A 1 104 ? 14.766 -2.088 -15.789 1 95.12 104 ALA A CA 1
ATOM 778 C C . ALA A 1 104 ? 14.641 -3.594 -15.57 1 95.12 104 ALA A C 1
ATOM 780 O O . ALA A 1 104 ? 14.312 -4.332 -16.5 1 95.12 104 ALA A O 1
ATOM 781 N N . ALA A 1 105 ? 14.961 -4.051 -14.398 1 95.88 105 ALA A N 1
ATOM 782 C CA . ALA A 1 105 ? 14.875 -5.473 -14.078 1 95.88 105 ALA A CA 1
ATOM 783 C C . ALA A 1 105 ? 14.508 -5.68 -12.609 1 95.88 105 ALA A C 1
ATOM 785 O O . ALA A 1 105 ? 14.711 -4.793 -11.781 1 95.88 105 ALA A O 1
ATOM 786 N N . ILE A 1 106 ? 13.961 -6.793 -12.344 1 97 106 ILE A N 1
ATOM 787 C CA . ILE A 1 106 ? 13.711 -7.285 -10.992 1 97 106 ILE A CA 1
ATOM 788 C C . ILE A 1 106 ? 14.688 -8.414 -10.664 1 97 106 ILE A C 1
ATOM 790 O O . ILE A 1 106 ? 14.953 -9.273 -11.508 1 97 106 ILE A O 1
ATOM 794 N N . GLY A 1 107 ? 15.219 -8.375 -9.508 1 98.38 107 GLY A N 1
ATOM 795 C CA . GLY A 1 107 ? 16.078 -9.438 -9.016 1 98.38 107 GLY A CA 1
ATOM 796 C C . GLY A 1 107 ? 15.555 -10.078 -7.742 1 98.38 107 GLY A C 1
ATOM 797 O O . GLY A 1 107 ? 15.008 -9.398 -6.875 1 98.38 107 GLY A O 1
ATOM 798 N N . VAL A 1 108 ? 15.727 -11.375 -7.641 1 98.62 108 VAL A N 1
ATOM 799 C CA . VAL A 1 108 ? 15.352 -12.141 -6.461 1 98.62 108 VAL A CA 1
ATOM 800 C C . VAL A 1 108 ? 16.531 -13 -6 1 98.62 108 VAL A C 1
ATOM 802 O O . VAL A 1 108 ? 17.203 -13.625 -6.816 1 98.62 108 VAL A O 1
ATOM 805 N N . SER A 1 109 ? 16.781 -12.984 -4.688 1 98.5 109 SER A N 1
ATOM 806 C CA . SER A 1 109 ? 17.922 -13.742 -4.18 1 98.5 109 SER A CA 1
ATOM 807 C C . SER A 1 109 ? 17.594 -14.391 -2.838 1 98.5 109 SER A C 1
ATOM 809 O O . SER A 1 109 ? 16.953 -13.773 -1.982 1 98.5 109 SER A O 1
ATOM 811 N N . VAL A 1 110 ? 18.016 -15.625 -2.699 1 98.19 110 VAL A N 1
ATOM 812 C CA . VAL A 1 110 ? 17.969 -16.281 -1.393 1 98.19 110 VAL A CA 1
ATOM 813 C C . VAL A 1 110 ? 19.141 -15.805 -0.536 1 98.19 110 VAL A C 1
ATOM 815 O O . VAL A 1 110 ? 20.297 -15.906 -0.947 1 98.19 110 VAL A O 1
ATOM 818 N N . GLU A 1 111 ? 18.844 -15.297 0.626 1 98.38 111 GLU A N 1
ATOM 819 C CA . GLU A 1 111 ? 19.859 -14.758 1.523 1 98.38 111 GLU A CA 1
ATOM 820 C C . GLU A 1 111 ? 19.625 -15.211 2.961 1 98.38 111 GLU A C 1
ATOM 822 O O . GLU A 1 111 ? 18.516 -15.617 3.316 1 98.38 111 GLU A O 1
ATOM 827 N N . PRO A 1 112 ? 20.75 -15.195 3.775 1 98.31 112 PRO A N 1
ATOM 828 C CA . PRO A 1 112 ? 20.516 -15.5 5.188 1 98.31 112 PRO A CA 1
ATOM 829 C C . PRO A 1 112 ? 19.469 -14.586 5.82 1 98.31 112 PRO A C 1
ATOM 831 O O . PRO A 1 112 ? 19.484 -13.367 5.594 1 98.31 112 PRO A O 1
ATOM 834 N N . LEU A 1 113 ? 18.609 -15.18 6.613 1 98.12 113 LEU A N 1
ATOM 835 C CA . LEU A 1 113 ? 17.531 -14.438 7.242 1 98.12 113 LEU A CA 1
ATOM 836 C C . LEU A 1 113 ? 18.062 -13.289 8.086 1 98.12 113 LEU A C 1
ATOM 838 O O . LEU A 1 113 ? 17.516 -12.18 8.07 1 98.12 113 LEU A O 1
ATOM 842 N N . ALA A 1 114 ? 19.109 -13.492 8.773 1 97.75 114 ALA A N 1
ATOM 843 C CA . ALA A 1 114 ? 19.703 -12.477 9.641 1 97.75 114 ALA A CA 1
ATOM 844 C C . ALA A 1 114 ? 20.109 -11.242 8.836 1 97.75 114 ALA A C 1
ATOM 846 O O . ALA A 1 114 ? 19.891 -10.109 9.273 1 97.75 114 ALA A O 1
ATOM 847 N N . LEU A 1 115 ? 20.703 -11.414 7.73 1 97.62 115 LEU A N 1
ATOM 848 C CA . LEU A 1 115 ? 21.125 -10.305 6.875 1 97.62 115 LEU A CA 1
ATOM 849 C C . LEU A 1 115 ? 19.922 -9.562 6.312 1 97.62 115 LEU A C 1
ATOM 851 O O . LEU A 1 115 ? 19.922 -8.336 6.211 1 97.62 115 LEU A O 1
ATOM 855 N N . ALA A 1 116 ? 18.891 -10.312 5.914 1 97.44 116 ALA A N 1
ATOM 856 C CA . ALA A 1 116 ? 17.672 -9.703 5.395 1 97.44 116 ALA A CA 1
ATOM 857 C C . ALA A 1 116 ? 17 -8.828 6.445 1 97.44 116 ALA A C 1
ATOM 859 O O . ALA A 1 116 ? 16.531 -7.73 6.137 1 97.44 116 ALA A O 1
ATOM 860 N N . LEU A 1 117 ? 17 -9.344 7.637 1 95.12 117 LEU A N 1
ATOM 861 C CA . LEU A 1 117 ? 16.391 -8.594 8.734 1 95.12 117 LEU A CA 1
ATOM 862 C C . LEU A 1 117 ? 17.156 -7.305 9 1 95.12 117 LEU A C 1
ATOM 864 O O . LEU A 1 117 ? 16.562 -6.285 9.352 1 95.12 117 LEU A O 1
ATOM 868 N N . GLU A 1 118 ? 18.422 -7.352 8.867 1 95.69 118 GLU A N 1
ATOM 869 C CA . GLU A 1 118 ? 19.234 -6.145 9.008 1 95.69 118 GLU A CA 1
ATOM 870 C C . GLU A 1 118 ? 18.891 -5.121 7.93 1 95.69 118 GLU A C 1
ATOM 872 O O . GLU A 1 118 ? 18.797 -3.924 8.211 1 95.69 118 GLU A O 1
ATOM 877 N N . LYS A 1 119 ? 18.734 -5.574 6.73 1 94.94 119 LYS A N 1
ATOM 878 C CA . LYS A 1 119 ? 18.359 -4.688 5.637 1 94.94 119 LYS A CA 1
ATOM 879 C C . LYS A 1 119 ? 17 -4.051 5.895 1 94.94 119 LYS A C 1
ATOM 881 O O . LYS A 1 119 ? 16.797 -2.865 5.625 1 94.94 119 LYS A O 1
ATOM 886 N N . GLU A 1 120 ? 16.031 -4.879 6.398 1 91.88 120 GLU A N 1
ATOM 887 C CA . GLU A 1 120 ? 14.703 -4.387 6.727 1 91.88 120 GLU A CA 1
ATOM 888 C C . GLU A 1 120 ? 14.766 -3.297 7.793 1 91.88 120 GLU A C 1
ATOM 890 O O . GLU A 1 120 ? 14.086 -2.273 7.684 1 91.88 120 GLU A O 1
ATOM 895 N N . ALA A 1 121 ? 15.539 -3.594 8.773 1 87 121 ALA A N 1
ATOM 896 C CA . ALA A 1 121 ? 15.695 -2.633 9.859 1 87 121 ALA A CA 1
ATOM 897 C C . ALA A 1 121 ? 16.266 -1.312 9.352 1 87 121 ALA A C 1
ATOM 899 O O . ALA A 1 121 ? 15.828 -0.237 9.773 1 87 121 ALA A O 1
ATOM 900 N N . ALA A 1 122 ? 17.188 -1.429 8.461 1 87.69 122 ALA A N 1
ATOM 901 C CA . ALA A 1 122 ? 17.812 -0.235 7.887 1 87.69 122 ALA A CA 1
ATOM 902 C C . ALA A 1 122 ? 16.797 0.568 7.078 1 87.69 122 ALA A C 1
ATOM 904 O O . ALA A 1 122 ? 16.781 1.8 7.129 1 87.69 122 ALA A O 1
ATOM 905 N N . MET A 1 123 ? 15.938 -0.118 6.395 1 82.62 123 MET A N 1
ATOM 906 C CA . MET A 1 123 ? 14.922 0.529 5.574 1 82.62 123 MET A CA 1
ATOM 907 C C . MET A 1 123 ? 13.906 1.258 6.445 1 82.62 123 MET A C 1
ATOM 909 O O . MET A 1 123 ? 13.477 2.365 6.117 1 82.62 123 MET A O 1
ATOM 913 N N . VAL A 1 124 ? 13.461 0.603 7.52 1 72.06 124 VAL A N 1
ATOM 914 C CA . VAL A 1 124 ? 12.492 1.193 8.438 1 72.06 124 VAL A CA 1
ATOM 915 C C . VAL A 1 124 ? 13.078 2.447 9.07 1 72.06 124 VAL A C 1
ATOM 917 O O . VAL A 1 124 ? 12.398 3.469 9.195 1 72.06 124 VAL A O 1
ATOM 920 N N . GLN A 1 125 ? 14.266 2.344 9.461 1 70.38 125 GLN A N 1
ATOM 921 C CA . GLN A 1 125 ? 14.945 3.484 10.07 1 70.38 125 GLN A CA 1
ATOM 922 C C . GLN A 1 125 ? 15.016 4.66 9.102 1 70.38 125 GLN A C 1
ATOM 924 O O . GLN A 1 125 ? 14.82 5.812 9.492 1 70.38 125 GLN A O 1
ATOM 929 N N . HIS A 1 126 ? 15.258 4.34 7.875 1 70.62 126 HIS A N 1
ATOM 930 C CA . HIS A 1 126 ? 15.328 5.371 6.848 1 70.62 126 HIS A CA 1
ATOM 931 C C . HIS A 1 126 ?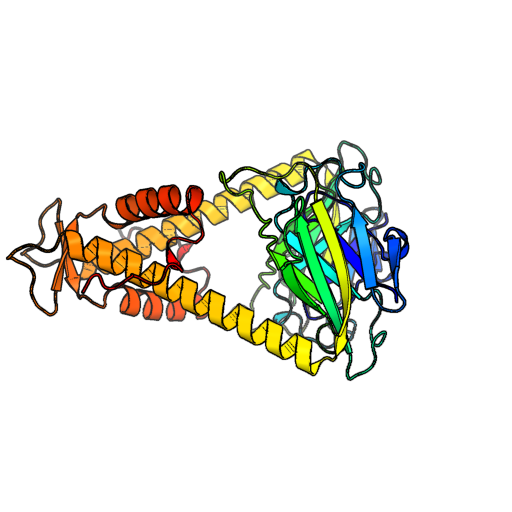 13.977 6.043 6.652 1 70.62 126 HIS A C 1
ATOM 933 O O . HIS A 1 126 ? 13.898 7.266 6.508 1 70.62 126 HIS A O 1
ATOM 939 N N . LYS A 1 127 ? 12.859 5.254 6.66 1 66.25 127 LYS A N 1
ATOM 940 C CA . LYS A 1 127 ? 11.508 5.793 6.516 1 66.25 127 LYS A CA 1
ATOM 941 C C . LYS A 1 127 ? 11.141 6.684 7.699 1 66.25 127 LYS A C 1
ATOM 943 O O . LYS A 1 127 ? 10.547 7.746 7.523 1 66.25 127 LYS A O 1
ATOM 948 N N . GLU A 1 128 ? 11.438 6.23 8.883 1 62.97 128 GLU A N 1
ATOM 949 C CA . GLU A 1 128 ? 11.18 7.023 10.078 1 62.97 128 GLU A CA 1
ATOM 950 C C . GLU A 1 128 ? 11.93 8.352 10.031 1 62.97 128 GLU A C 1
ATOM 952 O O . GLU A 1 128 ? 11.375 9.398 10.391 1 62.97 128 GLU A O 1
ATOM 957 N N . THR A 1 129 ? 13.164 8.227 9.562 1 66.88 129 THR A N 1
ATOM 958 C CA . THR A 1 129 ? 13.977 9.43 9.438 1 66.88 129 THR A CA 1
ATOM 959 C C . THR A 1 129 ? 13.383 10.383 8.414 1 66.88 129 THR A C 1
ATOM 961 O O . THR A 1 129 ? 13.352 11.594 8.625 1 66.88 129 THR A O 1
ATOM 964 N N . PHE A 1 130 ? 12.781 9.766 7.371 1 65.44 130 PHE A N 1
ATOM 965 C CA . PHE A 1 130 ? 12.125 10.555 6.34 1 65.44 130 PHE A CA 1
ATOM 966 C C . PHE A 1 130 ? 10.906 11.281 6.906 1 65.44 130 PHE A C 1
ATOM 968 O O . PHE A 1 130 ? 10.742 12.484 6.691 1 65.44 130 PHE A O 1
ATOM 975 N N . 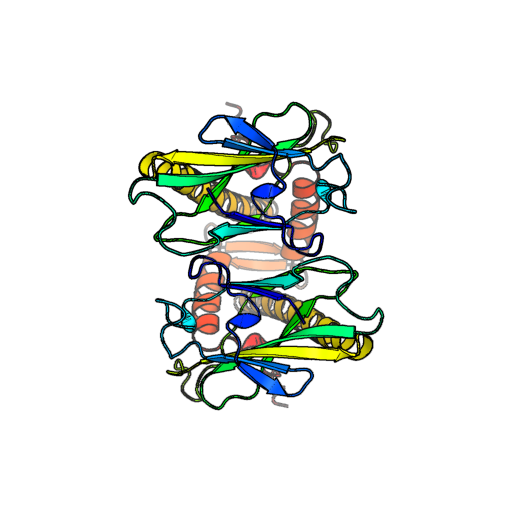ALA A 1 131 ? 10.031 10.609 7.602 1 63.47 131 ALA A N 1
ATOM 976 C CA . ALA A 1 131 ? 8.852 11.211 8.211 1 63.47 131 ALA A CA 1
ATOM 977 C C . ALA A 1 131 ? 9.234 12.344 9.156 1 63.47 131 ALA A C 1
ATOM 979 O O . ALA A 1 131 ? 8.57 13.383 9.195 1 63.47 131 ALA A O 1
ATOM 980 N N . LYS A 1 132 ? 10.25 12.078 9.883 1 67.81 132 LYS A N 1
ATOM 981 C CA . LYS A 1 132 ? 10.742 13.109 10.789 1 67.81 132 LYS A CA 1
ATOM 982 C C . LYS A 1 132 ? 11.227 14.336 10.023 1 67.81 132 LYS A C 1
ATOM 984 O O . LYS A 1 132 ? 10.938 15.477 10.414 1 67.81 132 LYS A O 1
ATOM 989 N N . ARG A 1 133 ? 11.867 14.07 8.922 1 73 133 ARG A N 1
ATOM 990 C CA . ARG A 1 133 ? 12.391 15.164 8.109 1 73 133 ARG A CA 1
ATOM 991 C C . ARG A 1 133 ? 11.258 15.938 7.445 1 73 133 ARG A C 1
ATOM 993 O O . ARG A 1 133 ? 11.336 17.156 7.309 1 73 133 ARG A O 1
ATOM 1000 N N . VAL A 1 134 ? 10.172 15.188 7.066 1 72.25 134 VAL A N 1
ATOM 1001 C CA . VAL A 1 134 ? 9 15.852 6.504 1 72.25 134 VAL A CA 1
ATOM 1002 C C . VAL A 1 134 ? 8.375 16.766 7.547 1 72.25 134 VAL A C 1
ATOM 1004 O O . VAL A 1 134 ? 8.062 17.922 7.262 1 72.25 134 VAL A O 1
ATOM 1007 N N . ALA A 1 135 ? 8.25 16.234 8.727 1 68.62 135 ALA A N 1
ATOM 1008 C CA . ALA A 1 135 ? 7.691 17.031 9.812 1 68.62 135 ALA A CA 1
ATOM 1009 C C . ALA A 1 135 ? 8.562 18.25 10.102 1 68.62 135 ALA A C 1
ATOM 1011 O O . ALA A 1 135 ? 8.047 19.359 10.305 1 68.62 135 ALA A O 1
ATOM 1012 N N . GLU A 1 136 ? 9.812 18.016 10.109 1 74.94 136 GLU A N 1
ATOM 1013 C CA . GLU A 1 136 ? 10.758 19.094 10.352 1 74.94 136 GLU A CA 1
ATOM 1014 C C . GLU A 1 136 ? 10.688 20.141 9.242 1 74.94 136 GLU A C 1
ATOM 1016 O O . GLU A 1 136 ? 10.781 21.344 9.508 1 74.94 136 GLU A O 1
ATOM 1021 N N . ASP A 1 137 ? 10.539 19.672 8.055 1 79.06 137 ASP A N 1
ATOM 1022 C CA . ASP A 1 137 ? 10.398 20.578 6.926 1 79.06 137 ASP A CA 1
ATOM 1023 C C . ASP A 1 137 ? 9.156 21.453 7.074 1 79.06 137 ASP A C 1
ATOM 1025 O O . ASP A 1 137 ? 9.211 22.672 6.848 1 79.06 137 ASP A O 1
ATOM 1029 N N . LEU A 1 138 ? 8.062 20.844 7.391 1 77.94 138 LEU A N 1
ATOM 1030 C CA . LEU A 1 138 ? 6.84 21.594 7.645 1 77.94 138 LEU A CA 1
ATOM 1031 C C . LEU A 1 138 ? 7.047 22.609 8.781 1 77.94 138 LEU A C 1
ATOM 1033 O O . LEU A 1 138 ? 6.656 23.766 8.664 1 77.94 138 LEU A O 1
ATOM 1037 N N . PHE A 1 139 ? 7.699 22.141 9.805 1 75.31 139 PHE A N 1
ATOM 1038 C CA . PHE A 1 139 ? 7.961 23.016 10.938 1 75.31 139 PHE A CA 1
ATOM 1039 C C . PHE A 1 139 ? 8.828 24.203 10.523 1 75.31 139 PHE A C 1
ATOM 1041 O O . PHE A 1 139 ? 8.547 25.344 10.883 1 75.31 139 PHE A O 1
ATOM 1048 N N . ASN A 1 140 ? 9.852 23.875 9.828 1 81.19 140 ASN A N 1
ATOM 1049 C CA . ASN A 1 140 ? 10.727 24.938 9.328 1 81.19 140 ASN A CA 1
ATOM 1050 C C . ASN A 1 140 ? 9.969 25.922 8.445 1 81.19 140 ASN A C 1
ATOM 1052 O O . ASN A 1 140 ? 10.219 27.125 8.5 1 81.19 140 ASN A O 1
ATOM 1056 N N . PHE A 1 141 ? 9.086 25.422 7.668 1 85.62 141 PHE A N 1
ATOM 1057 C CA . PHE A 1 141 ? 8.258 26.281 6.816 1 85.62 141 PHE A CA 1
ATOM 1058 C C . PHE A 1 141 ? 7.359 27.172 7.66 1 85.62 141 PHE A C 1
ATOM 1060 O O . PHE A 1 141 ? 7.23 28.375 7.379 1 85.62 141 PHE A O 1
ATOM 1067 N N . MET A 1 142 ? 6.805 26.641 8.625 1 80.19 142 MET A N 1
ATOM 1068 C CA . MET A 1 142 ? 5.984 27.422 9.539 1 80.19 142 MET A CA 1
ATOM 1069 C C . MET A 1 142 ? 6.816 28.5 10.234 1 80.19 142 MET A C 1
ATOM 1071 O O . MET A 1 142 ? 6.375 29.641 10.375 1 80.19 142 MET A O 1
ATOM 1075 N N . GLN A 1 143 ? 8.047 28.109 10.594 1 78.56 143 GLN A N 1
ATOM 1076 C CA . GLN A 1 143 ? 8.93 29.016 11.312 1 78.56 143 GLN A CA 1
ATOM 1077 C C . GLN A 1 143 ? 9.367 30.188 10.422 1 78.56 143 GLN A C 1
ATOM 1079 O O . GLN A 1 143 ? 9.703 31.266 10.922 1 78.56 143 GLN A O 1
ATOM 1084 N N . SER A 1 144 ? 9.398 29.984 9.195 1 83.44 144 SER A N 1
ATOM 1085 C CA . SER A 1 144 ? 9.859 31 8.258 1 83.44 144 SER A CA 1
ATOM 1086 C C . SER A 1 144 ? 8.906 32.188 8.227 1 83.44 144 SER A C 1
ATOM 1088 O O . SER A 1 144 ? 9.266 33.281 7.746 1 83.44 144 SER A O 1
ATOM 1090 N N . PHE A 1 145 ? 7.738 32.031 8.773 1 77.56 145 PHE A N 1
ATOM 1091 C CA . PHE A 1 145 ? 6.766 33.125 8.812 1 77.56 145 PHE A CA 1
ATOM 1092 C C . PHE A 1 145 ? 6.82 33.844 10.148 1 77.56 145 PHE A C 1
ATOM 1094 O O . PHE A 1 145 ? 6.09 34.812 10.367 1 77.56 145 PHE A O 1
ATOM 1101 N N . GLN A 1 146 ? 7.676 33.281 10.984 1 77 146 GLN A N 1
ATOM 1102 C CA . GLN A 1 146 ? 7.719 33.875 12.32 1 77 146 GLN A CA 1
ATOM 1103 C C . GLN A 1 146 ? 8.281 35.281 12.281 1 77 146 GLN A C 1
ATOM 1105 O O . GLN A 1 146 ? 9.25 35.562 11.57 1 77 146 GLN A O 1
ATOM 1110 N N . GLY A 1 147 ? 7.469 36.188 12.703 1 73.31 147 GLY A N 1
ATOM 1111 C CA . GLY A 1 147 ? 7.879 37.562 12.883 1 73.31 147 GLY A CA 1
ATOM 1112 C C . GLY A 1 147 ? 8.117 37.938 14.336 1 73.31 147 GLY A C 1
ATOM 1113 O O . GLY A 1 147 ? 8.156 37.062 15.203 1 73.31 147 GLY A O 1
ATOM 1114 N N . PRO A 1 148 ? 8.398 39.188 14.516 1 71.38 148 PRO A N 1
ATOM 1115 C CA . PRO A 1 148 ? 8.648 39.719 15.859 1 71.38 148 PRO A CA 1
ATOM 1116 C C . PRO A 1 148 ? 7.551 39.344 16.859 1 71.38 148 PRO A C 1
ATOM 1118 O O . PRO A 1 148 ? 7.801 39.281 18.062 1 71.38 148 PRO A O 1
ATOM 1121 N N . GLU A 1 149 ? 6.34 39.062 16.359 1 65.88 149 GLU A N 1
ATOM 1122 C CA . GLU A 1 149 ? 5.195 38.781 17.219 1 65.88 149 GLU A CA 1
ATOM 1123 C C . GLU A 1 149 ? 5.207 37.312 17.703 1 65.88 149 GLU A C 1
ATOM 1125 O O . GLU A 1 149 ? 4.434 36.969 18.578 1 65.88 149 GLU A O 1
ATOM 1130 N N . SER A 1 150 ? 6.191 36.562 17.234 1 67.38 150 SER A N 1
ATOM 1131 C CA . SER A 1 150 ? 6.242 35.156 17.625 1 67.38 150 SER A CA 1
ATOM 1132 C C . SER A 1 150 ? 6.914 35 18.984 1 67.38 150 SER A C 1
ATOM 1134 O O . SER A 1 150 ? 7.809 35.75 19.344 1 67.38 150 SER A O 1
ATOM 1136 N N . THR A 1 151 ? 6.23 34.219 19.828 1 75.94 151 THR A N 1
ATOM 1137 C CA . THR A 1 151 ? 6.82 33.875 21.109 1 75.94 151 THR A CA 1
ATOM 1138 C C . THR A 1 151 ? 7.391 32.438 21.062 1 75.94 151 THR A C 1
ATOM 1140 O O . THR A 1 151 ? 7.23 31.75 20.062 1 75.94 151 THR A O 1
ATOM 1143 N N . ALA A 1 152 ? 8.062 32.094 22.203 1 76.56 152 ALA A N 1
ATOM 1144 C CA . ALA A 1 152 ? 8.703 30.781 22.312 1 76.56 152 ALA A CA 1
ATOM 1145 C C . ALA A 1 152 ? 7.672 29.656 22.234 1 76.56 152 ALA A C 1
ATOM 1147 O O . ALA A 1 152 ? 7.973 28.562 21.766 1 76.56 152 ALA A O 1
ATOM 1148 N N . ASP A 1 153 ? 6.457 29.969 22.594 1 83.06 153 ASP A N 1
ATOM 1149 C CA . ASP A 1 153 ? 5.48 28.891 22.75 1 83.06 153 ASP A CA 1
ATOM 1150 C C . ASP A 1 153 ? 4.402 28.969 21.672 1 83.06 153 ASP A C 1
ATOM 1152 O O . ASP A 1 153 ? 3.592 28.047 21.531 1 83.06 153 ASP A O 1
ATOM 1156 N N . HIS A 1 154 ? 4.492 30.172 20.922 1 83 154 HIS A N 1
ATOM 1157 C CA . HIS A 1 154 ? 3.457 30.344 19.906 1 83 154 HIS A CA 1
ATOM 1158 C C . HIS A 1 154 ? 4.055 30.828 18.578 1 83 154 HIS A C 1
ATOM 1160 O O . HIS A 1 154 ? 5.074 31.516 18.578 1 83 154 HIS A O 1
ATOM 1166 N N . MET A 1 155 ? 3.414 30.375 17.516 1 82.62 155 MET A N 1
ATOM 1167 C CA . MET A 1 155 ? 3.799 30.812 16.188 1 82.62 155 MET A CA 1
ATOM 1168 C C . MET A 1 155 ? 2.605 31.406 15.445 1 82.62 155 MET A C 1
ATOM 1170 O O . MET A 1 155 ? 1.468 30.984 15.648 1 82.62 155 MET A O 1
ATOM 1174 N N . VAL A 1 156 ? 2.865 32.406 14.727 1 82.56 156 VAL A N 1
ATOM 1175 C CA . VAL A 1 156 ? 1.871 33.062 13.867 1 82.56 156 VAL A CA 1
ATOM 1176 C C . VAL A 1 156 ? 2.055 32.594 12.422 1 82.56 156 VAL A C 1
ATOM 1178 O O . VAL A 1 156 ? 3.131 32.75 11.844 1 82.56 156 VAL A O 1
ATOM 1181 N N . VAL A 1 157 ? 0.972 31.891 11.906 1 84.19 157 VAL A N 1
ATOM 1182 C CA . VAL A 1 157 ? 1.084 31.344 10.562 1 84.19 157 VAL A CA 1
ATOM 1183 C C . VAL A 1 157 ? -0.132 31.75 9.734 1 84.19 157 VAL A C 1
ATOM 1185 O O . VAL A 1 157 ? -1.214 31.984 10.281 1 84.19 157 VAL A O 1
ATOM 1188 N N . PRO A 1 158 ? 0.108 31.922 8.445 1 84.94 158 PRO A N 1
ATOM 1189 C CA . PRO A 1 158 ? -1.06 32.188 7.598 1 84.94 158 PRO A CA 1
ATOM 1190 C C . PRO A 1 158 ? -2.074 31.031 7.637 1 84.94 158 PRO A C 1
ATOM 1192 O O . PRO A 1 158 ? -1.701 29.875 7.844 1 84.94 158 PRO A O 1
ATOM 1195 N N . VAL A 1 159 ? -3.316 31.312 7.406 1 76.94 159 VAL A N 1
ATOM 1196 C CA . VAL A 1 159 ? -4.402 30.344 7.477 1 76.94 159 VAL A CA 1
ATOM 1197 C C . VAL A 1 159 ? -4.219 29.281 6.402 1 76.94 159 VAL A C 1
ATOM 1199 O O . VAL A 1 159 ? -4.609 28.125 6.586 1 76.94 159 VAL A O 1
ATOM 1202 N N . ASN A 1 160 ? -3.531 29.594 5.285 1 82.44 160 ASN A N 1
ATOM 1203 C CA . ASN A 1 160 ? -3.357 28.641 4.191 1 82.44 160 ASN A CA 1
ATOM 1204 C C . ASN A 1 160 ? -1.98 27.984 4.234 1 82.44 160 ASN A C 1
ATOM 1206 O O . ASN A 1 160 ? -1.468 27.547 3.207 1 82.44 160 ASN A O 1
ATOM 1210 N N . ILE A 1 161 ? -1.354 27.922 5.387 1 82.38 161 ILE A N 1
ATOM 1211 C CA . ILE A 1 161 ? 0.033 27.5 5.562 1 82.38 161 ILE A CA 1
ATOM 1212 C C . ILE A 1 161 ? 0.199 26.062 5.094 1 82.38 161 ILE A C 1
ATOM 1214 O O . ILE A 1 161 ? 1.21 25.719 4.477 1 82.38 161 ILE A O 1
ATOM 1218 N N . LEU A 1 162 ? -0.77 25.234 5.375 1 78.5 162 LEU A N 1
ATOM 1219 C CA . LEU A 1 162 ? -0.629 23.828 5.023 1 78.5 162 LEU A CA 1
ATOM 1220 C C . LEU A 1 162 ? -0.705 23.641 3.514 1 78.5 162 LEU A C 1
ATOM 1222 O O . LEU A 1 162 ? 0.084 22.875 2.941 1 78.5 162 LEU A O 1
ATOM 1226 N N . THR A 1 163 ? -1.662 24.297 2.941 1 81 163 THR A N 1
ATOM 1227 C CA . THR A 1 163 ? -1.78 24.234 1.49 1 81 163 THR A CA 1
ATOM 1228 C C . THR A 1 163 ? -0.514 24.75 0.818 1 81 163 THR A C 1
ATOM 1230 O O . THR A 1 163 ? -0.001 24.141 -0.118 1 81 163 THR A O 1
ATOM 1233 N N . ARG A 1 164 ? -0.006 25.781 1.306 1 84.25 164 ARG A N 1
ATOM 1234 C CA . ARG A 1 164 ? 1.206 26.375 0.749 1 84.25 164 ARG A CA 1
ATOM 1235 C C . ARG A 1 164 ? 2.396 25.438 0.906 1 84.25 164 ARG A C 1
ATOM 1237 O O . ARG A 1 164 ? 3.164 25.234 -0.038 1 84.25 164 ARG A O 1
ATOM 1244 N N . TRP A 1 165 ? 2.467 24.984 2.064 1 84.5 165 TRP A N 1
ATOM 1245 C CA . TRP A 1 165 ? 3.588 24.078 2.32 1 84.5 165 TRP A CA 1
ATOM 1246 C C . TRP A 1 165 ? 3.502 22.844 1.438 1 84.5 165 TRP A C 1
ATOM 1248 O O . TRP A 1 165 ? 4.5 22.422 0.85 1 84.5 165 TRP A O 1
ATOM 1258 N N . PHE A 1 166 ? 2.348 22.266 1.424 1 80.25 166 PHE A N 1
ATOM 1259 C CA . PHE A 1 166 ? 2.168 21.031 0.679 1 80.25 166 PHE A CA 1
ATOM 1260 C C . PHE A 1 166 ? 2.496 21.234 -0.796 1 80.25 166 PHE A C 1
ATOM 1262 O O . PHE A 1 166 ? 3.145 20.391 -1.416 1 80.25 166 PHE A O 1
ATOM 1269 N N . ASP A 1 167 ? 2.057 22.328 -1.348 1 82.12 167 ASP A N 1
ATOM 1270 C CA . ASP A 1 167 ? 2.389 22.641 -2.73 1 82.12 167 ASP A CA 1
ATOM 1271 C C . ASP A 1 167 ? 3.902 22.719 -2.93 1 82.12 167 ASP A C 1
ATOM 1273 O O . ASP A 1 167 ? 4.438 22.141 -3.871 1 82.12 167 ASP A O 1
ATOM 1277 N N . LYS A 1 168 ? 4.574 23.406 -2.035 1 83.88 168 LYS A N 1
ATOM 1278 C CA . LYS A 1 168 ? 6.027 23.547 -2.104 1 83.88 168 LYS A CA 1
ATOM 1279 C C . LYS A 1 168 ? 6.723 22.203 -1.906 1 83.88 168 LYS A C 1
ATOM 1281 O O . LYS A 1 168 ? 7.664 21.875 -2.627 1 83.88 168 LYS A O 1
ATOM 1286 N N . PHE A 1 169 ? 6.25 21.547 -0.907 1 80.44 169 PHE A N 1
ATOM 1287 C CA . PHE A 1 169 ? 6.828 20.25 -0.585 1 80.44 169 PHE A CA 1
ATOM 1288 C C . PHE A 1 169 ? 6.703 19.297 -1.768 1 80.44 169 PHE A C 1
ATOM 1290 O O . PHE A 1 169 ? 7.676 18.641 -2.146 1 80.44 169 PHE A O 1
ATOM 1297 N N . THR A 1 170 ? 5.5 19.203 -2.285 1 73.81 170 THR A N 1
ATOM 1298 C CA . THR A 1 170 ? 5.223 18.281 -3.383 1 73.81 170 THR A CA 1
ATOM 1299 C C . THR A 1 170 ? 6.07 18.625 -4.602 1 73.81 170 THR A C 1
ATOM 1301 O O . THR A 1 170 ? 6.637 17.734 -5.242 1 73.81 170 THR A O 1
ATOM 1304 N N . ALA A 1 171 ? 6.164 19.859 -4.945 1 72.88 171 ALA A N 1
ATOM 1305 C CA . ALA A 1 171 ? 6.992 20.297 -6.062 1 72.88 171 ALA A CA 1
ATOM 1306 C C . ALA A 1 171 ? 8.453 19.906 -5.852 1 72.88 171 ALA A C 1
ATOM 1308 O O . ALA A 1 171 ? 9.102 19.406 -6.77 1 72.88 171 ALA A O 1
ATOM 1309 N N . LYS A 1 172 ? 9.023 20.234 -4.641 1 74.56 172 LYS A N 1
ATOM 1310 C CA . LYS A 1 172 ? 10.406 19.891 -4.309 1 74.56 172 LYS A CA 1
ATOM 1311 C C . LYS A 1 172 ? 10.609 18.391 -4.312 1 74.56 172 LYS A C 1
ATOM 1313 O O . LYS A 1 172 ? 11.625 17.891 -4.816 1 74.56 172 LYS A O 1
ATOM 1318 N N . PHE A 1 173 ? 9.609 17.641 -3.791 1 67.75 173 PHE A N 1
ATOM 1319 C CA . PHE A 1 173 ? 9.688 16.188 -3.688 1 67.75 173 PHE A CA 1
ATOM 1320 C C . PHE A 1 173 ? 9.711 15.547 -5.07 1 67.75 173 PHE A C 1
ATOM 1322 O O . PHE A 1 173 ? 10.445 14.586 -5.305 1 67.75 173 PHE A O 1
ATOM 1329 N N . ARG A 1 174 ? 8.922 16.094 -5.918 1 63.09 174 ARG A N 1
ATOM 1330 C CA . ARG A 1 174 ? 8.898 15.602 -7.289 1 63.09 174 ARG A CA 1
ATOM 1331 C C . ARG A 1 174 ? 10.234 15.828 -7.984 1 63.09 174 ARG A C 1
ATOM 1333 O O . ARG A 1 174 ? 10.695 14.977 -8.75 1 63.09 174 ARG A O 1
ATOM 1340 N N . ARG A 1 175 ? 10.867 16.984 -7.738 1 61 175 ARG A N 1
ATOM 1341 C CA . ARG A 1 175 ? 12.141 17.359 -8.359 1 61 175 ARG A CA 1
ATOM 1342 C C . ARG A 1 175 ? 13.289 16.578 -7.734 1 61 175 ARG A C 1
ATOM 1344 O O . ARG A 1 175 ? 14.188 16.109 -8.445 1 61 175 ARG A O 1
ATOM 1351 N N . ASP A 1 176 ? 13.289 16.516 -6.375 1 59.69 176 ASP A N 1
ATOM 1352 C CA . ASP A 1 176 ? 14.383 15.898 -5.633 1 59.69 176 ASP A CA 1
ATOM 1353 C C . ASP A 1 176 ? 13.852 15.078 -4.457 1 59.69 176 ASP A C 1
ATOM 1355 O O . ASP A 1 176 ? 13.836 15.562 -3.32 1 59.69 176 ASP A O 1
ATOM 1359 N N . PRO A 1 177 ? 13.43 13.891 -4.75 1 58.09 177 PRO A N 1
ATOM 1360 C CA . PRO A 1 177 ? 12.852 13.055 -3.691 1 58.09 177 PRO A CA 1
ATOM 1361 C C . PRO A 1 177 ? 13.805 12.852 -2.516 1 58.09 177 PRO A C 1
ATOM 1363 O O . PRO A 1 177 ? 13.367 12.531 -1.409 1 58.09 177 PRO A O 1
ATOM 1366 N N . GLY A 1 178 ? 15.172 13.07 -2.766 1 58.41 178 GLY A N 1
ATOM 1367 C CA . GLY A 1 178 ? 16.156 12.883 -1.707 1 58.41 178 GLY A CA 1
ATOM 1368 C C . GLY A 1 178 ? 16.422 14.148 -0.917 1 58.41 178 GLY A C 1
ATOM 1369 O O . GLY A 1 178 ? 17.312 14.164 -0.059 1 58.41 178 GLY A O 1
ATOM 1370 N N . PHE A 1 179 ? 15.703 15.305 -1.22 1 65.38 179 PHE A N 1
ATOM 1371 C CA . PHE A 1 179 ? 16.047 16.594 -0.627 1 65.38 179 PHE A CA 1
ATOM 1372 C C . PHE A 1 179 ? 15.938 16.531 0.892 1 65.38 179 PHE A C 1
ATOM 1374 O O . PHE A 1 179 ? 16.609 17.281 1.6 1 65.38 179 PHE A O 1
ATOM 1381 N N . LEU A 1 180 ? 15.078 15.656 1.303 1 61.97 180 LEU A N 1
ATOM 1382 C CA . LEU A 1 180 ? 14.898 15.586 2.748 1 61.97 180 LEU A CA 1
ATOM 1383 C C . LEU A 1 180 ? 16.047 14.828 3.404 1 61.97 180 LEU A C 1
ATOM 1385 O O . LEU A 1 180 ? 16.281 14.969 4.605 1 61.97 180 LEU A O 1
ATOM 1389 N N . ASP A 1 181 ? 16.656 13.914 2.656 1 55.66 181 ASP A N 1
ATOM 1390 C CA . ASP A 1 181 ? 17.719 13.07 3.191 1 55.66 181 ASP A CA 1
ATOM 1391 C C . ASP A 1 181 ? 19.062 13.797 3.162 1 55.66 181 ASP A C 1
ATOM 1393 O O . ASP A 1 181 ? 20.047 13.297 3.695 1 55.66 181 ASP A O 1
ATOM 1397 N N . ARG A 1 182 ? 19.266 14.875 2.363 1 45.81 182 ARG A N 1
ATOM 1398 C CA . ARG A 1 182 ? 20.562 15.555 2.281 1 45.81 182 ARG A CA 1
ATOM 1399 C C . ARG A 1 182 ? 20.938 16.156 3.627 1 45.81 182 ARG A C 1
ATOM 1401 O O . ARG A 1 182 ? 20.094 16.688 4.344 1 45.81 182 ARG A O 1
ATOM 1408 N N . PRO A 1 183 ? 22.016 15.562 4.105 1 39.19 183 PRO A N 1
ATOM 1409 C CA . PRO A 1 183 ? 22.594 16.203 5.297 1 39.19 183 PRO A CA 1
ATOM 1410 C C . PRO A 1 183 ? 22.562 17.734 5.211 1 39.19 183 PRO A C 1
ATOM 1412 O O . PRO A 1 183 ? 22.734 18.297 4.125 1 39.19 183 PRO A O 1
ATOM 1415 N N . ARG A 1 184 ? 21.656 18.422 5.879 1 34.03 184 ARG A N 1
ATOM 1416 C CA . ARG A 1 184 ? 21.891 19.859 5.965 1 34.03 184 ARG A CA 1
ATOM 1417 C C . ARG A 1 184 ? 23.375 20.156 6.164 1 34.03 184 ARG A C 1
ATOM 1419 O O . ARG A 1 184 ? 24 19.625 7.082 1 34.03 184 ARG A O 1
ATOM 1426 N N . LEU A 1 185 ? 24.172 20.188 5.164 1 30.48 185 LEU A N 1
ATOM 1427 C CA . LEU A 1 185 ? 25.516 20.703 5.363 1 30.48 185 LEU A CA 1
ATOM 1428 C C . LEU A 1 185 ? 25.5 21.969 6.215 1 30.48 185 LEU A C 1
ATOM 1430 O O . LEU A 1 185 ? 24.797 22.922 5.891 1 30.48 185 LEU A O 1
ATOM 1434 N N . ASP A 1 186 ? 25.484 21.875 7.465 1 26.12 186 ASP A N 1
ATOM 1435 C CA . ASP A 1 186 ? 25.891 22.984 8.312 1 26.12 186 ASP A CA 1
ATOM 1436 C C . ASP A 1 186 ? 26.953 23.844 7.633 1 26.12 186 ASP A C 1
ATOM 1438 O O . ASP A 1 186 ? 28.016 23.328 7.266 1 26.12 186 ASP A O 1
ATOM 1442 N N . VAL A 1 187 ? 26.734 24.75 6.707 1 24.23 187 VAL A N 1
ATOM 1443 C CA . VAL A 1 187 ? 27.703 25.797 6.48 1 24.23 187 VAL A CA 1
ATOM 1444 C C . VAL A 1 187 ? 28.141 26.391 7.82 1 24.23 187 VAL A C 1
ATOM 1446 O O . VAL A 1 187 ? 27.328 26.984 8.539 1 24.23 187 VAL A O 1
ATOM 1449 N N . ALA A 1 188 ? 29.094 25.75 8.469 1 24.97 188 ALA A N 1
ATOM 1450 C CA . ALA A 1 188 ? 30 26.562 9.289 1 24.97 188 ALA A CA 1
ATOM 1451 C C . ALA A 1 188 ? 30.828 27.5 8.414 1 24.97 188 ALA A C 1
ATOM 1453 O O . ALA A 1 188 ? 31.297 27.109 7.34 1 24.97 188 ALA A O 1
ATOM 1454 N N . MET B 1 1 ? -12.977 -19.734 -13.609 1 89.44 1 MET B N 1
ATOM 1455 C CA . MET B 1 1 ? -12.273 -18.469 -13.453 1 89.44 1 MET B CA 1
ATOM 1456 C C . MET B 1 1 ? -11.047 -18.641 -12.555 1 89.44 1 MET B C 1
ATOM 1458 O O . MET B 1 1 ? -11.141 -19.234 -11.484 1 89.44 1 MET B O 1
ATOM 1462 N N . ALA B 1 2 ? -9.805 -18.281 -13.062 1 96.12 2 ALA B N 1
ATOM 1463 C CA . ALA B 1 2 ? -8.57 -18.469 -12.312 1 96.12 2 ALA B CA 1
ATOM 1464 C C . ALA B 1 2 ? -8.047 -17.125 -11.773 1 96.12 2 ALA B C 1
ATOM 1466 O O . ALA B 1 2 ? -7.809 -16.188 -12.539 1 96.12 2 ALA B O 1
ATOM 1467 N N . PHE B 1 3 ? -7.98 -17.078 -10.438 1 98.12 3 PHE B N 1
ATOM 1468 C CA . PHE B 1 3 ? -7.465 -15.891 -9.773 1 98.12 3 PHE B CA 1
ATOM 1469 C C . PHE B 1 3 ? -6.664 -16.266 -8.531 1 98.12 3 PHE B C 1
ATOM 1471 O O . PHE B 1 3 ? -6.633 -17.422 -8.133 1 98.12 3 PHE B O 1
ATOM 1478 N N . GLY B 1 4 ? -5.879 -15.289 -8.047 1 98.12 4 GLY B N 1
ATOM 1479 C CA . GLY B 1 4 ? -5.113 -15.477 -6.824 1 98.12 4 GLY B CA 1
ATOM 1480 C C . GLY B 1 4 ? -5.281 -14.336 -5.836 1 98.12 4 GLY B C 1
ATOM 1481 O O . GLY B 1 4 ? -5.551 -13.203 -6.227 1 98.12 4 GLY B O 1
ATOM 1482 N N . VAL B 1 5 ? -5.195 -14.68 -4.586 1 97.69 5 VAL B N 1
ATOM 1483 C CA . VAL B 1 5 ? -5.227 -13.727 -3.48 1 97.69 5 VAL B CA 1
ATOM 1484 C C . VAL B 1 5 ? -4.02 -13.953 -2.57 1 97.69 5 VAL B C 1
ATOM 1486 O O . VAL B 1 5 ? -3.66 -15.094 -2.277 1 97.69 5 VAL B O 1
ATOM 1489 N N . VAL B 1 6 ? -3.391 -12.875 -2.195 1 96.5 6 VAL B N 1
ATOM 1490 C CA . VAL B 1 6 ? -2.334 -12.891 -1.189 1 96.5 6 VAL B CA 1
ATOM 1491 C C . VAL B 1 6 ? -2.688 -11.93 -0.054 1 96.5 6 VAL B C 1
ATOM 1493 O O . VAL B 1 6 ? -2.938 -10.742 -0.288 1 96.5 6 VAL B O 1
ATOM 1496 N N . LEU B 1 7 ? -2.812 -12.469 1.144 1 94.69 7 LEU B N 1
ATOM 1497 C CA . LEU B 1 7 ? -2.898 -11.617 2.322 1 94.69 7 LEU B CA 1
ATOM 1498 C C . LEU B 1 7 ? -1.509 -11.211 2.801 1 94.69 7 LEU B C 1
ATOM 1500 O O . LEU B 1 7 ? -0.807 -12 3.43 1 94.69 7 LEU B O 1
ATOM 1504 N N . ALA B 1 8 ? -1.144 -9.984 2.494 1 92.38 8 ALA B N 1
ATOM 1505 C CA . ALA B 1 8 ? 0.227 -9.5 2.639 1 92.38 8 ALA B CA 1
ATOM 1506 C C . ALA B 1 8 ? 0.784 -9.836 4.02 1 92.38 8 ALA B C 1
ATOM 1508 O O . ALA B 1 8 ? 0.141 -9.57 5.039 1 92.38 8 ALA B O 1
ATOM 1509 N N . LYS B 1 9 ? 1.962 -10.461 4.023 1 91.81 9 LYS B N 1
ATOM 1510 C CA . LYS B 1 9 ? 2.764 -10.828 5.184 1 91.81 9 LYS B CA 1
ATOM 1511 C C . LYS B 1 9 ? 2.186 -12.062 5.883 1 91.81 9 LYS B C 1
ATOM 1513 O O . LYS B 1 9 ? 2.891 -12.75 6.621 1 91.81 9 LYS B O 1
ATOM 1518 N N . LYS B 1 10 ? 0.961 -12.391 5.641 1 91.75 10 LYS B N 1
ATOM 1519 C CA . LYS B 1 10 ? 0.259 -13.359 6.484 1 91.75 10 LYS B CA 1
ATOM 1520 C C . LYS B 1 10 ? 0.007 -14.664 5.734 1 91.75 10 LYS B C 1
ATOM 1522 O O . LYS B 1 10 ? -0.232 -15.703 6.352 1 91.75 10 LYS B O 1
ATOM 1527 N N . SER B 1 11 ? 0.011 -14.648 4.461 1 93.5 11 SER B N 1
ATOM 1528 C CA . SER B 1 11 ? -0.252 -15.867 3.711 1 93.5 11 SER B CA 1
ATOM 1529 C C . SER B 1 11 ? 0.67 -15.984 2.502 1 93.5 11 SER B C 1
ATOM 1531 O O . SER B 1 11 ? 1.165 -14.977 1.992 1 93.5 11 SER B O 1
ATOM 1533 N N . ALA B 1 12 ? 0.863 -17.219 2.143 1 95.06 12 ALA B N 1
ATOM 1534 C CA . ALA B 1 12 ? 1.302 -17.469 0.771 1 95.06 12 ALA B CA 1
ATOM 1535 C C . ALA B 1 12 ? 0.157 -17.25 -0.216 1 95.06 12 ALA B C 1
ATOM 1537 O O . ALA B 1 12 ? -0.897 -16.719 0.152 1 95.06 12 ALA B O 1
ATOM 1538 N N . VAL B 1 13 ? 0.4 -17.562 -1.491 1 96.06 13 VAL B N 1
ATOM 1539 C CA . VAL B 1 13 ? -0.641 -17.375 -2.494 1 96.06 13 VAL B CA 1
ATOM 1540 C C . VAL B 1 13 ? -1.804 -18.328 -2.229 1 96.06 13 VAL B C 1
ATOM 1542 O O . VAL B 1 13 ? -1.594 -19.484 -1.879 1 96.06 13 VAL B O 1
ATOM 1545 N N . VAL B 1 14 ? -3.016 -17.812 -2.262 1 95.56 14 VAL B N 1
ATOM 1546 C CA . VAL B 1 14 ? -4.246 -18.594 -2.232 1 95.56 14 VAL B CA 1
ATOM 1547 C C . VAL B 1 14 ? -4.934 -18.531 -3.594 1 95.56 14 VAL B C 1
ATOM 1549 O O . VAL B 1 14 ? -5.367 -17.469 -4.027 1 95.56 14 VAL B O 1
ATOM 1552 N N . LEU B 1 15 ? -5.043 -19.625 -4.246 1 96.81 15 LEU B N 1
ATOM 1553 C CA . LEU B 1 15 ? -5.59 -19.656 -5.598 1 96.81 15 LEU B CA 1
ATOM 1554 C C . LEU B 1 15 ? -7.086 -19.938 -5.574 1 96.81 15 LEU B C 1
ATOM 1556 O O . LEU B 1 15 ? -7.609 -20.438 -4.574 1 96.81 15 LEU B O 1
ATOM 1560 N N . SER B 1 16 ? -7.73 -19.594 -6.668 1 97.25 16 SER B N 1
ATOM 1561 C CA . SER B 1 16 ? -9.18 -19.703 -6.801 1 97.25 16 SER B CA 1
ATOM 1562 C C . SER B 1 16 ? -9.648 -21.109 -6.449 1 97.25 16 SER B C 1
ATOM 1564 O O . SER B 1 16 ? -10.773 -21.297 -5.969 1 97.25 16 SER B O 1
ATOM 1566 N N . GLU B 1 17 ? -8.812 -22.125 -6.629 1 95.5 17 GLU B N 1
ATOM 1567 C CA . GLU B 1 17 ? -9.18 -23.5 -6.348 1 95.5 17 GLU B CA 1
ATOM 1568 C C . GLU B 1 17 ? -9.414 -23.719 -4.855 1 95.5 17 GLU B C 1
ATOM 1570 O O . GLU B 1 17 ? -10.078 -24.688 -4.457 1 95.5 17 GLU B O 1
ATOM 1575 N N . SER B 1 18 ? -8.828 -22.891 -4.031 1 94.38 18 SER B N 1
ATOM 1576 C CA . SER B 1 18 ? -8.992 -23.016 -2.588 1 94.38 18 SER B CA 1
ATOM 1577 C C . SER B 1 18 ? -10.297 -22.375 -2.125 1 94.38 18 SER B C 1
ATOM 1579 O O . SER B 1 18 ? -10.68 -22.5 -0.962 1 94.38 18 SER B O 1
ATOM 1581 N N . PHE B 1 19 ? -11.016 -21.609 -3.004 1 96.38 19 PHE B N 1
ATOM 1582 C CA . PHE B 1 19 ? -12.273 -20.953 -2.684 1 96.38 19 PHE B CA 1
ATOM 1583 C C . PHE B 1 19 ? -13.453 -21.891 -2.92 1 96.38 19 PHE B C 1
ATOM 1585 O O . PHE B 1 19 ? -13.445 -22.688 -3.857 1 96.38 19 PHE B O 1
ATOM 1592 N N . ARG B 1 20 ? -14.406 -21.75 -2.057 1 96 20 ARG B N 1
ATOM 1593 C CA . ARG B 1 20 ? -15.672 -22.438 -2.303 1 96 20 ARG B CA 1
ATOM 1594 C C . ARG B 1 20 ? -16.516 -21.688 -3.334 1 96 20 ARG B C 1
ATOM 1596 O O . ARG B 1 20 ? -16.766 -20.5 -3.18 1 96 20 ARG B O 1
ATOM 1603 N N . ARG B 1 21 ? -16.938 -22.375 -4.301 1 96.62 21 ARG B N 1
ATOM 1604 C CA . ARG B 1 21 ? -17.828 -21.766 -5.289 1 96.62 21 ARG B CA 1
ATOM 1605 C C . ARG B 1 21 ? -19.219 -21.562 -4.719 1 96.62 21 ARG B C 1
ATOM 1607 O O . ARG B 1 21 ? -19.828 -22.516 -4.215 1 96.62 21 ARG B O 1
ATOM 1614 N N . VAL B 1 22 ? -19.703 -20.375 -4.703 1 96.88 22 VAL B N 1
ATOM 1615 C CA . VAL B 1 22 ? -21.031 -20.047 -4.18 1 96.88 22 VAL B CA 1
ATOM 1616 C C . VAL B 1 22 ? -22.062 -20.188 -5.289 1 96.88 22 VAL B C 1
ATOM 1618 O O . VAL B 1 22 ? -23.156 -20.719 -5.062 1 96.88 22 VAL B O 1
ATOM 1621 N N . ASP B 1 23 ? -21.781 -19.672 -6.539 1 95.38 23 ASP B N 1
ATOM 1622 C CA . ASP B 1 23 ? -22.562 -19.828 -7.754 1 95.38 23 ASP B CA 1
ATOM 1623 C C . ASP B 1 23 ? -21.688 -19.75 -9 1 95.38 23 ASP B C 1
ATOM 1625 O O . ASP B 1 23 ? -20.469 -19.938 -8.914 1 95.38 23 ASP B O 1
ATOM 1629 N N . GLU B 1 24 ? -22.25 -19.594 -10.148 1 93.38 24 GLU B N 1
ATOM 1630 C CA . GLU B 1 24 ? -21.5 -19.641 -11.398 1 93.38 24 GLU B CA 1
ATOM 1631 C C . GLU B 1 24 ? -20.516 -18.484 -11.516 1 93.38 24 GLU B C 1
ATOM 1633 O O . GLU B 1 24 ? -19.562 -18.562 -12.281 1 93.38 24 GLU B O 1
ATOM 1638 N N . ARG B 1 25 ? -20.703 -17.453 -10.773 1 95.62 25 ARG B N 1
ATOM 1639 C CA . ARG B 1 25 ? -19.891 -16.25 -10.984 1 95.62 25 ARG B CA 1
ATOM 1640 C C . ARG B 1 25 ? -19.312 -15.742 -9.672 1 95.62 25 ARG B C 1
ATOM 1642 O O . ARG B 1 25 ? -18.859 -14.602 -9.594 1 95.62 25 ARG B O 1
ATOM 1649 N N . SER B 1 26 ? -19.422 -16.562 -8.594 1 97.75 26 SER B N 1
ATOM 1650 C CA . SER B 1 26 ? -18.938 -16.047 -7.324 1 97.75 26 SER B CA 1
ATOM 1651 C C . SER B 1 26 ? -18.297 -17.141 -6.484 1 97.75 26 SER B C 1
ATOM 1653 O O . SER B 1 26 ? -18.641 -18.312 -6.613 1 97.75 26 SER B O 1
ATOM 1655 N N . TRP B 1 27 ? -17.344 -16.828 -5.691 1 98.31 27 TRP B N 1
ATOM 1656 C CA . TRP B 1 27 ? -16.531 -17.688 -4.828 1 98.31 27 TRP B CA 1
ATOM 1657 C C . TRP B 1 27 ? -16.375 -17.078 -3.441 1 98.31 27 TRP B C 1
ATOM 1659 O O . TRP B 1 27 ? -16.422 -15.852 -3.285 1 98.31 27 TRP B O 1
ATOM 1669 N N . ALA B 1 28 ? -16.172 -17.938 -2.438 1 97.44 28 ALA B N 1
ATOM 1670 C CA . ALA B 1 28 ? -15.977 -17.453 -1.071 1 97.44 28 ALA B CA 1
ATOM 1671 C C . ALA B 1 28 ? -14.875 -18.25 -0.372 1 97.44 28 ALA B C 1
ATOM 1673 O O . ALA B 1 28 ? -14.695 -19.438 -0.636 1 97.44 28 ALA B O 1
ATOM 1674 N N . LEU B 1 29 ? -14.141 -17.625 0.451 1 96.19 29 LEU B N 1
ATOM 1675 C CA . LEU B 1 29 ? -13.117 -18.234 1.295 1 96.19 29 LEU B CA 1
ATOM 1676 C C . LEU B 1 29 ? -13.344 -17.875 2.762 1 96.19 29 LEU B C 1
ATOM 1678 O O . LEU B 1 29 ? -13.375 -16.703 3.125 1 96.19 29 LEU B O 1
ATOM 1682 N N . ASP B 1 30 ? -13.5 -18.859 3.566 1 94.06 30 ASP B N 1
ATOM 1683 C CA . ASP B 1 30 ? -13.617 -18.672 5.008 1 94.06 30 ASP B CA 1
ATOM 1684 C C . ASP B 1 30 ? -12.25 -18.5 5.656 1 94.06 30 ASP B C 1
ATOM 1686 O O . ASP B 1 30 ? -11.359 -19.344 5.473 1 94.06 30 ASP B O 1
ATOM 1690 N N . LEU B 1 31 ? -12.062 -17.438 6.348 1 92.62 31 LEU B N 1
ATOM 1691 C CA . LEU B 1 31 ? -10.766 -17.172 6.965 1 92.62 31 LEU B CA 1
ATOM 1692 C C . LEU B 1 31 ? -10.719 -17.734 8.383 1 92.62 31 LEU B C 1
ATOM 1694 O O . LEU B 1 31 ? -9.68 -17.688 9.039 1 92.62 31 LEU B O 1
ATOM 1698 N N . SER B 1 32 ? -11.797 -18.141 8.953 1 79.06 32 SER B N 1
ATOM 1699 C CA . SER B 1 32 ? -11.852 -18.641 10.32 1 79.06 32 SER B CA 1
ATOM 1700 C C . SER B 1 32 ? -11.234 -20.031 10.422 1 79.06 32 SER B C 1
ATOM 1702 O O . SER B 1 32 ? -10.797 -20.453 11.5 1 79.06 32 SER B O 1
ATOM 1704 N N . GLY B 1 33 ? -11.234 -20.859 9.344 1 62.06 33 GLY B N 1
ATOM 1705 C CA . GLY B 1 33 ? -10.93 -22.281 9.391 1 62.06 33 GLY B CA 1
ATOM 1706 C C . GLY B 1 33 ? -9.461 -22.578 9.141 1 62.06 33 GLY B C 1
ATOM 1707 O O . GLY B 1 33 ? -9.109 -23.703 8.781 1 62.06 33 GLY B O 1
ATOM 1708 N N . GLY B 1 34 ? -8.523 -21.719 9.406 1 58.62 34 GLY B N 1
ATOM 1709 C CA . GLY B 1 34 ? -7.145 -22.172 9.406 1 58.62 34 GLY B CA 1
ATOM 1710 C C . GLY B 1 34 ? -6.379 -21.75 8.164 1 58.62 34 GLY B C 1
ATOM 1711 O O . GLY B 1 34 ? -5.238 -22.156 7.965 1 58.62 34 GLY B O 1
ATOM 1712 N N . ALA B 1 35 ? -7.047 -21.281 7.141 1 55.53 35 ALA B N 1
ATOM 1713 C CA . ALA B 1 35 ? -6.258 -21.031 5.934 1 55.53 35 ALA B CA 1
ATOM 1714 C C . ALA B 1 35 ? -5.078 -20.109 6.23 1 55.53 35 ALA B C 1
ATOM 1716 O O . ALA B 1 35 ? -4.051 -20.172 5.551 1 55.53 35 ALA B O 1
ATOM 1717 N N . THR B 1 36 ? -5.328 -19.297 7.18 1 60.34 36 THR B N 1
ATOM 1718 C CA . THR B 1 36 ? -4.242 -18.422 7.59 1 60.34 36 THR B CA 1
ATOM 1719 C C . THR B 1 36 ? -3.977 -18.547 9.086 1 60.34 36 THR B C 1
ATOM 1721 O O . THR B 1 36 ? -4.879 -18.891 9.852 1 60.34 36 THR B O 1
ATOM 1724 N N . ALA B 1 37 ? -2.771 -18.641 9.406 1 60.88 37 ALA B N 1
ATOM 1725 C CA . ALA B 1 37 ? -2.383 -18.672 10.812 1 60.88 37 ALA B CA 1
ATOM 1726 C C . ALA B 1 37 ? -2.789 -17.391 11.523 1 60.88 37 ALA B C 1
ATOM 1728 O O . ALA B 1 37 ? -2.953 -17.375 12.742 1 60.88 37 ALA B O 1
ATOM 1729 N N . ALA B 1 38 ? -3.061 -16.453 10.727 1 69 38 ALA B N 1
ATOM 1730 C CA . ALA B 1 38 ? -3.352 -15.148 11.312 1 69 38 ALA B CA 1
ATOM 1731 C C . ALA B 1 38 ? -4.855 -14.891 11.352 1 69 38 ALA B C 1
ATOM 1733 O O . ALA B 1 38 ? -5.609 -15.438 10.547 1 69 38 ALA B O 1
ATOM 1734 N N . THR B 1 39 ? -5.266 -14.172 12.375 1 85.44 39 THR B N 1
ATOM 1735 C CA . THR B 1 39 ? -6.633 -13.672 12.43 1 85.44 39 THR B CA 1
ATOM 1736 C C . THR B 1 39 ? -6.883 -12.664 11.312 1 85.44 39 THR B C 1
ATOM 1738 O O . THR B 1 39 ? -5.945 -12.062 10.781 1 85.44 39 THR B O 1
ATOM 1741 N N . HIS B 1 40 ? -8.125 -12.578 10.828 1 91.31 40 HIS B N 1
ATOM 1742 C CA . HIS B 1 40 ? -8.453 -11.68 9.727 1 91.31 40 HIS B CA 1
ATOM 1743 C C . HIS B 1 40 ? -8.07 -10.242 10.062 1 91.31 40 HIS B C 1
ATOM 1745 O O . HIS B 1 40 ? -7.695 -9.477 9.172 1 91.31 40 HIS B O 1
ATOM 1751 N N . VAL B 1 41 ? -8.07 -9.922 11.344 1 86.31 41 VAL B N 1
ATOM 1752 C CA . VAL B 1 41 ? -7.805 -8.547 11.742 1 86.31 41 VAL B CA 1
ATOM 1753 C C . VAL B 1 41 ? -6.344 -8.203 11.477 1 86.31 41 VAL B C 1
ATOM 1755 O O . VAL B 1 41 ? -6 -7.035 11.266 1 86.31 41 VAL B O 1
ATOM 1758 N N . GLU B 1 42 ? -5.488 -9.172 11.453 1 87 42 GLU B N 1
ATOM 1759 C CA . GLU B 1 42 ? -4.066 -8.961 11.18 1 87 42 GLU B CA 1
ATOM 1760 C C . GLU B 1 42 ? -3.809 -8.797 9.688 1 87 42 GLU B C 1
ATOM 1762 O O . GLU B 1 42 ? -2.734 -8.352 9.281 1 87 42 GLU B O 1
ATOM 1767 N N . CYS B 1 43 ? -4.75 -9.188 8.836 1 89.56 43 CYS B N 1
ATOM 1768 C CA . CYS B 1 43 ? -4.648 -9.031 7.387 1 89.56 43 CYS B CA 1
ATOM 1769 C C . CYS B 1 43 ? -5.07 -7.637 6.953 1 89.56 43 CYS B C 1
ATOM 1771 O O . CYS B 1 43 ? -6.262 -7.363 6.793 1 89.56 43 CYS B O 1
ATOM 1773 N N . ARG B 1 44 ? -4.105 -6.812 6.641 1 82.88 44 ARG B N 1
ATOM 1774 C CA . ARG B 1 44 ? -4.402 -5.402 6.414 1 82.88 44 ARG B CA 1
ATOM 1775 C C . ARG B 1 44 ? -4.434 -5.078 4.926 1 82.88 44 ARG B C 1
ATOM 1777 O O . ARG B 1 44 ? -5.094 -4.125 4.508 1 82.88 44 ARG B O 1
ATOM 1784 N N . ASP B 1 45 ? -3.656 -5.809 4.148 1 88.5 45 ASP B N 1
ATOM 1785 C CA . ASP B 1 45 ? -3.582 -5.609 2.705 1 88.5 45 ASP B CA 1
ATOM 1786 C C . ASP B 1 45 ? -3.742 -6.93 1.959 1 88.5 45 ASP B C 1
ATOM 1788 O O . ASP B 1 45 ? -3.264 -7.969 2.418 1 88.5 45 ASP B O 1
ATOM 1792 N N . ALA B 1 46 ? -4.426 -6.828 0.904 1 94 46 ALA B N 1
ATOM 1793 C CA . ALA B 1 46 ? -4.531 -7.992 0.029 1 94 46 ALA B CA 1
ATOM 1794 C C . ALA B 1 46 ? -4.094 -7.652 -1.393 1 94 46 ALA B C 1
ATOM 1796 O O . ALA B 1 46 ? -4.41 -6.578 -1.906 1 94 46 ALA B O 1
ATOM 1797 N N . CYS B 1 47 ? -3.297 -8.461 -1.994 1 96.88 47 CYS B N 1
ATOM 1798 C CA . CYS B 1 47 ? -3.037 -8.422 -3.43 1 96.88 47 CYS B CA 1
ATOM 1799 C C . CYS B 1 47 ? -3.947 -9.398 -4.172 1 96.88 47 CYS B C 1
ATOM 1801 O O . CYS B 1 47 ? -4.016 -10.578 -3.824 1 96.88 47 CYS B O 1
ATOM 1803 N N . PHE B 1 48 ? -4.746 -8.906 -5.043 1 98.44 48 PHE B N 1
ATOM 1804 C CA . PHE B 1 48 ? -5.703 -9.648 -5.855 1 98.44 48 PHE B CA 1
ATOM 1805 C C . PHE B 1 48 ? -5.316 -9.594 -7.328 1 98.44 48 PHE B C 1
ATOM 1807 O O . PHE B 1 48 ? -5.008 -8.531 -7.863 1 98.44 48 PHE B O 1
ATOM 1814 N N . PHE B 1 49 ? -5.238 -10.82 -7.988 1 98.38 49 PHE B N 1
ATOM 1815 C CA . PHE B 1 49 ? -4.707 -10.781 -9.344 1 98.38 49 PHE B CA 1
ATOM 1816 C C . PHE B 1 49 ? -5.289 -11.914 -10.188 1 98.38 49 PHE B C 1
ATOM 1818 O O . PHE B 1 49 ? -5.703 -12.945 -9.648 1 98.38 49 PHE B O 1
ATOM 1825 N N . LEU B 1 50 ? -5.375 -11.703 -11.492 1 97.94 50 LEU B N 1
ATOM 1826 C CA . LEU B 1 50 ? -5.629 -12.758 -12.469 1 97.94 50 LEU B CA 1
ATOM 1827 C C . LEU B 1 50 ? -4.387 -13.609 -12.68 1 97.94 50 LEU B C 1
ATOM 1829 O O . LEU B 1 50 ? -3.264 -13.109 -12.625 1 97.94 50 LEU B O 1
ATOM 1833 N N . THR B 1 51 ? -4.621 -14.875 -12.977 1 96.62 51 THR B N 1
ATOM 1834 C CA . THR B 1 51 ? -3.482 -15.781 -13.125 1 96.62 51 THR B CA 1
ATOM 1835 C C . THR B 1 51 ? -2.861 -15.641 -14.516 1 96.62 51 THR B C 1
ATOM 1837 O O . THR B 1 51 ? -1.737 -16.094 -14.742 1 96.62 51 THR B O 1
ATOM 1840 N N . SER B 1 52 ? -3.553 -15.094 -15.406 1 93.62 52 SER B N 1
ATOM 1841 C CA . SER B 1 52 ? -3.066 -14.773 -16.75 1 93.62 52 SER B CA 1
ATOM 1842 C C . SER B 1 52 ? -3.842 -13.609 -17.344 1 93.62 52 SER B C 1
ATOM 1844 O O . SER B 1 52 ? -4.887 -13.211 -16.828 1 93.62 52 SER B O 1
ATOM 1846 N N . THR B 1 53 ? -3.283 -13.055 -18.375 1 88.44 53 THR B N 1
ATOM 1847 C CA . THR B 1 53 ? -3.963 -11.945 -19.047 1 88.44 53 THR B CA 1
ATOM 1848 C C . THR B 1 53 ? -5.082 -12.461 -19.938 1 88.44 53 THR B C 1
ATOM 1850 O O . THR B 1 53 ? -5.012 -13.578 -20.453 1 88.44 53 THR B O 1
ATOM 1853 N N . GLY B 1 54 ? -6.113 -11.672 -20.062 1 89.06 54 GLY B N 1
ATOM 1854 C CA . GLY B 1 54 ? -7.18 -11.977 -21.016 1 89.06 54 GLY B CA 1
ATOM 1855 C C . GLY B 1 54 ? -8.133 -13.047 -20.516 1 89.06 54 GLY B C 1
ATOM 1856 O O . GLY B 1 54 ? -8.758 -13.75 -21.312 1 89.06 54 GLY B O 1
ATOM 1857 N N . LEU B 1 55 ? -8.219 -13.273 -19.25 1 92.38 55 LEU B N 1
ATOM 1858 C CA . LEU B 1 55 ? -9.062 -14.312 -18.688 1 92.38 55 LEU B CA 1
ATOM 1859 C C . LEU B 1 55 ? -10.523 -13.859 -18.625 1 92.38 55 LEU B C 1
ATOM 1861 O O . LEU B 1 55 ? -11.438 -14.688 -18.672 1 92.38 55 LEU B O 1
ATOM 1865 N N . LEU B 1 56 ? -10.742 -12.523 -18.578 1 94.88 56 LEU B N 1
ATOM 1866 C CA . LEU B 1 56 ? -12.094 -11.984 -18.453 1 94.88 56 LEU B CA 1
ATOM 1867 C C . LEU B 1 56 ? -12.617 -11.477 -19.781 1 94.88 56 LEU B C 1
ATOM 1869 O O . LEU B 1 56 ? -11.828 -11.109 -20.656 1 94.88 56 LEU B O 1
ATOM 1873 N N . ASP B 1 57 ? -13.953 -11.547 -19.875 1 94.69 57 ASP B N 1
ATOM 1874 C CA . ASP B 1 57 ? -14.578 -10.797 -20.953 1 94.69 57 ASP B CA 1
ATOM 1875 C C . ASP B 1 57 ? -14.297 -9.305 -20.828 1 94.69 57 ASP B C 1
ATOM 1877 O O . ASP B 1 57 ? -14.18 -8.781 -19.719 1 94.69 57 ASP B O 1
ATOM 1881 N N . ASP B 1 58 ? -14.25 -8.641 -21.984 1 95.44 58 ASP B N 1
ATOM 1882 C CA . ASP B 1 58 ? -13.867 -7.23 -22.016 1 95.44 58 ASP B CA 1
ATOM 1883 C C . ASP B 1 58 ? -14.852 -6.387 -21.203 1 95.44 58 ASP B C 1
ATOM 1885 O O . ASP B 1 58 ? -14.539 -5.262 -20.812 1 95.44 58 ASP B O 1
ATOM 1889 N N . ASN B 1 59 ? -15.984 -6.887 -20.938 1 97.12 59 ASN B N 1
ATOM 1890 C CA . ASN B 1 59 ? -17 -6.113 -20.234 1 97.12 59 ASN B CA 1
ATOM 1891 C C . ASN B 1 59 ? -17.203 -6.621 -18.812 1 97.12 59 ASN B C 1
ATOM 1893 O O . ASN B 1 59 ? -18.203 -6.297 -18.172 1 97.12 59 ASN B O 1
ATOM 1897 N N . SER B 1 60 ? -16.25 -7.43 -18.344 1 98.06 60 SER B N 1
ATOM 1898 C CA . SER B 1 60 ? -16.375 -8 -17 1 98.06 60 SER B CA 1
ATOM 1899 C C . SER B 1 60 ? -15.219 -7.586 -16.109 1 98.06 60 SER B C 1
ATOM 1901 O O . SER B 1 60 ? -14.125 -7.285 -16.594 1 98.06 60 SER B O 1
ATOM 1903 N N . ALA B 1 61 ? -15.516 -7.539 -14.898 1 98.25 61 ALA B N 1
ATOM 1904 C CA . ALA B 1 61 ? -14.531 -7.352 -13.836 1 98.25 61 ALA B CA 1
ATOM 1905 C C . ALA B 1 61 ? -14.68 -8.414 -12.758 1 98.25 61 ALA B C 1
ATOM 1907 O O . ALA B 1 61 ? -15.734 -9.047 -12.641 1 98.25 61 ALA B O 1
ATOM 1908 N N . LEU B 1 62 ? -13.641 -8.75 -12.109 1 98.44 62 LEU B N 1
ATOM 1909 C CA . LEU B 1 62 ? -13.641 -9.586 -10.914 1 98.44 62 LEU B CA 1
ATOM 1910 C C . LEU B 1 62 ? -13.547 -8.734 -9.656 1 98.44 62 LEU B C 1
ATOM 1912 O O . LEU B 1 62 ? -12.547 -8.047 -9.438 1 98.44 62 LEU B O 1
ATOM 1916 N N . CYS B 1 63 ? -14.57 -8.75 -8.836 1 98.69 63 CYS B N 1
ATOM 1917 C CA . CYS B 1 63 ? -14.688 -7.863 -7.688 1 98.69 63 CYS B CA 1
ATOM 1918 C C . CYS B 1 63 ? -14.367 -8.602 -6.391 1 98.69 63 CYS B C 1
ATOM 1920 O O . CYS B 1 63 ? -14.68 -9.781 -6.254 1 98.69 63 CYS B O 1
ATOM 1922 N N . PHE B 1 64 ? -13.758 -7.91 -5.465 1 98.56 64 PHE B N 1
ATOM 1923 C CA . PHE B 1 64 ? -13.25 -8.422 -4.199 1 98.56 64 PHE B CA 1
ATOM 1924 C C . PHE B 1 64 ? -14.023 -7.84 -3.025 1 98.56 64 PHE B C 1
ATOM 1926 O O . PHE B 1 64 ? -14.172 -6.621 -2.918 1 98.56 64 PHE B O 1
ATOM 1933 N N . TYR B 1 65 ? -14.5 -8.688 -2.146 1 98.44 65 TYR B N 1
ATOM 1934 C CA . TYR B 1 65 ? -15.305 -8.289 -0.993 1 98.44 65 TYR B CA 1
ATOM 1935 C C . TYR B 1 65 ? -14.773 -8.93 0.284 1 98.44 65 TYR B C 1
ATOM 1937 O O . TYR B 1 65 ? -14.141 -9.984 0.239 1 98.44 65 TYR B O 1
ATOM 1945 N N . ILE B 1 66 ? -15.062 -8.312 1.402 1 96.69 66 ILE B N 1
ATOM 1946 C CA . ILE B 1 66 ? -14.773 -8.891 2.709 1 96.69 66 ILE B CA 1
ATOM 1947 C C . ILE B 1 66 ? -16.031 -8.867 3.57 1 96.69 66 ILE B C 1
ATOM 1949 O O . ILE B 1 66 ? -16.906 -8.023 3.375 1 96.69 66 ILE B O 1
ATOM 1953 N N . GLN B 1 67 ? -16.094 -9.805 4.402 1 96.81 67 GLN B N 1
ATOM 1954 C CA . GLN B 1 67 ? -17.156 -9.891 5.402 1 96.81 67 GLN B CA 1
ATOM 1955 C C . GLN B 1 67 ? -16.609 -10.336 6.754 1 96.81 67 GLN B C 1
ATOM 1957 O O . GLN B 1 67 ? -15.742 -11.211 6.816 1 96.81 67 GLN B O 1
ATOM 1962 N N . ALA B 1 68 ? -17.078 -9.719 7.797 1 94.69 68 ALA B N 1
ATOM 1963 C CA . ALA B 1 68 ? -16.797 -10.164 9.156 1 94.69 68 ALA B CA 1
ATOM 1964 C C . ALA B 1 68 ? -18.078 -10.406 9.938 1 94.69 68 ALA B C 1
ATOM 1966 O O . ALA B 1 68 ? -18.984 -9.578 9.922 1 94.69 68 ALA B O 1
ATOM 1967 N N . GLY B 1 69 ? -18.078 -11.555 10.633 1 93.75 69 GLY B N 1
ATOM 1968 C CA . GLY B 1 69 ? -19.297 -11.906 11.32 1 93.75 69 GLY B CA 1
ATOM 1969 C C . GLY B 1 69 ? -20.516 -11.883 10.414 1 93.75 69 GLY B C 1
ATOM 1970 O O . GLY B 1 69 ? -20.531 -12.531 9.367 1 93.75 69 GLY B O 1
ATOM 1971 N N . ASP B 1 70 ? -21.516 -11.141 10.797 1 93.25 70 ASP B N 1
ATOM 1972 C CA . ASP B 1 70 ? -22.75 -11.094 10.023 1 93.25 70 ASP B CA 1
ATOM 1973 C C . ASP B 1 70 ? -22.906 -9.758 9.297 1 93.25 70 ASP B C 1
ATOM 1975 O O . ASP B 1 70 ? -24 -9.375 8.914 1 93.25 70 ASP B O 1
ATOM 1979 N N . SER B 1 71 ? -21.828 -9.086 9.102 1 94.38 71 SER B N 1
ATOM 1980 C CA . SER B 1 71 ? -21.891 -7.805 8.398 1 94.38 71 SER B CA 1
ATOM 1981 C C . SER B 1 71 ? -22.234 -8 6.926 1 94.38 71 SER B C 1
ATOM 1983 O O . SER B 1 71 ? -22.156 -9.117 6.41 1 94.38 71 SER B O 1
ATOM 1985 N N . ALA B 1 72 ? -22.656 -6.93 6.273 1 95.44 72 ALA B N 1
ATOM 1986 C CA . ALA B 1 72 ? -22.797 -6.953 4.82 1 95.44 72 ALA B CA 1
ATOM 1987 C C . ALA B 1 72 ? -21.438 -7.102 4.137 1 95.44 72 ALA B C 1
ATOM 1989 O O . ALA B 1 72 ? -20.406 -6.758 4.715 1 95.44 72 ALA B O 1
ATOM 1990 N N . TRP B 1 73 ? -21.453 -7.723 2.98 1 97 73 TRP B N 1
ATOM 1991 C CA . TRP B 1 73 ? -20.25 -7.781 2.174 1 97 73 TRP B CA 1
ATOM 1992 C C . TRP B 1 73 ? -19.781 -6.379 1.788 1 97 73 TRP B C 1
ATOM 1994 O O . TRP B 1 73 ? -20.562 -5.578 1.278 1 97 73 TRP B O 1
ATOM 2004 N N . GLU B 1 74 ? -18.531 -6.125 2.066 1 95.81 74 GLU B N 1
ATOM 2005 C CA . GLU B 1 74 ? -17.969 -4.816 1.763 1 95.81 74 GLU B CA 1
ATOM 2006 C C . GLU B 1 74 ? -17.016 -4.887 0.566 1 95.81 74 GLU B C 1
ATOM 2008 O O . GLU B 1 74 ? -16.125 -5.73 0.524 1 95.81 74 GLU B O 1
ATOM 2013 N N . TYR B 1 75 ? -17.266 -3.998 -0.345 1 96.88 75 TYR B N 1
ATOM 2014 C CA . TYR B 1 75 ? -16.438 -3.908 -1.548 1 96.88 75 TYR B CA 1
ATOM 2015 C C . TYR B 1 75 ? -15.055 -3.369 -1.221 1 96.88 75 TYR B C 1
ATOM 2017 O O . TYR B 1 75 ? -14.922 -2.365 -0.517 1 96.88 75 TYR B O 1
ATOM 2025 N N . CYS B 1 76 ? -14.031 -4.031 -1.776 1 93.38 76 CYS B N 1
ATOM 2026 C CA . CYS B 1 76 ? -12.672 -3.58 -1.54 1 93.38 76 CYS B CA 1
ATOM 2027 C C . CYS B 1 76 ? -12.023 -3.09 -2.832 1 93.38 76 CYS B C 1
ATOM 2029 O O . CYS B 1 76 ? -11.172 -2.201 -2.807 1 93.38 76 CYS B O 1
ATOM 2031 N N . GLY B 1 77 ? -12.375 -3.676 -3.945 1 95.62 77 GLY B N 1
ATOM 2032 C CA . GLY B 1 77 ? -11.789 -3.342 -5.234 1 95.62 77 GLY B CA 1
ATOM 2033 C C . GLY B 1 77 ? -12.078 -4.379 -6.305 1 95.62 77 GLY B C 1
ATOM 2034 O O . GLY B 1 77 ? -12.836 -5.32 -6.078 1 95.62 77 GLY B O 1
ATOM 2035 N N . CYS B 1 78 ? -11.445 -4.18 -7.465 1 98.12 78 CYS B N 1
ATOM 2036 C CA . CYS B 1 78 ? -11.672 -5.125 -8.555 1 98.12 78 CYS B CA 1
ATOM 2037 C C . CYS B 1 78 ? -10.461 -5.184 -9.484 1 98.12 78 CYS B C 1
ATOM 2039 O O . CYS B 1 78 ? -9.57 -4.336 -9.406 1 98.12 78 CYS B O 1
ATOM 2041 N N . VAL B 1 79 ? -10.398 -6.23 -10.25 1 97.81 79 VAL B N 1
ATOM 2042 C CA . VAL B 1 79 ? -9.445 -6.387 -11.336 1 97.81 79 VAL B CA 1
ATOM 2043 C C . VAL B 1 79 ? -10.188 -6.656 -12.641 1 97.81 79 VAL B C 1
ATOM 2045 O O . VAL B 1 79 ? -11.352 -7.066 -12.625 1 97.81 79 VAL B O 1
ATOM 2048 N N . ALA B 1 80 ? -9.586 -6.379 -13.703 1 97.62 80 ALA B N 1
ATOM 2049 C CA . ALA B 1 80 ? -10.109 -6.543 -15.055 1 97.62 80 ALA B CA 1
ATOM 2050 C C . ALA B 1 80 ? -8.977 -6.754 -16.062 1 97.62 80 ALA B C 1
ATOM 2052 O O . ALA B 1 80 ? -7.805 -6.805 -15.688 1 97.62 80 ALA B O 1
ATOM 2053 N N . ASN B 1 81 ? -9.359 -6.961 -17.328 1 95.44 81 ASN B N 1
ATOM 2054 C CA . ASN B 1 81 ? -8.336 -7.184 -18.344 1 95.44 81 ASN B CA 1
ATOM 2055 C C . ASN B 1 81 ? -7.355 -6.012 -18.422 1 95.44 81 ASN B C 1
ATOM 2057 O O . ASN B 1 81 ? -6.148 -6.215 -18.562 1 95.44 81 ASN B O 1
ATOM 2061 N N . ALA B 1 82 ? -7.816 -4.789 -18.234 1 92.94 82 ALA B N 1
ATOM 2062 C CA . ALA B 1 82 ? -6.984 -3.592 -18.344 1 92.94 82 ALA B CA 1
ATOM 2063 C C . ALA B 1 82 ? -6.234 -3.332 -17.031 1 92.94 82 ALA B C 1
ATOM 2065 O O . ALA B 1 82 ? -5.285 -2.545 -17 1 92.94 82 ALA B O 1
ATOM 2066 N N . LYS B 1 83 ? -6.637 -3.955 -15.969 1 94.94 83 LYS B N 1
ATOM 2067 C CA . LYS B 1 83 ? -6.047 -3.8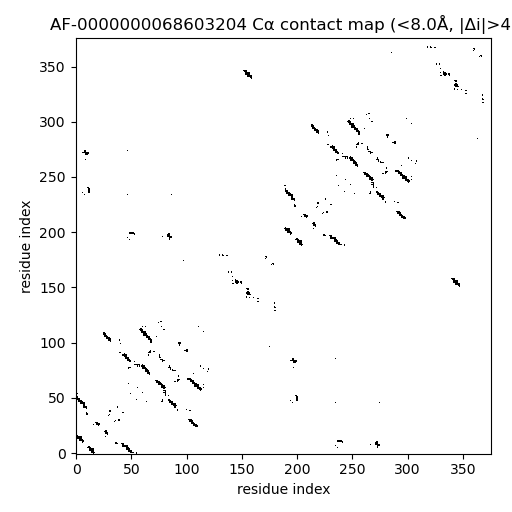83 -14.633 1 94.94 83 LYS B CA 1
ATOM 2068 C C . LYS B 1 83 ? -6.016 -5.258 -13.969 1 94.94 83 LYS B C 1
ATOM 2070 O O . LYS B 1 83 ? -6.832 -5.547 -13.094 1 94.94 83 LYS B O 1
ATOM 2075 N N . PRO B 1 84 ? -5.047 -6.055 -14.383 1 96.12 84 PRO B N 1
ATOM 2076 C CA . PRO B 1 84 ? -5.137 -7.484 -14.078 1 96.12 84 PRO B CA 1
ATOM 2077 C C . PRO B 1 84 ? -4.793 -7.797 -12.625 1 96.12 84 PRO B C 1
ATOM 2079 O O . PRO B 1 84 ? -4.922 -8.945 -12.188 1 96.12 84 PRO B O 1
ATOM 2082 N N . SER B 1 85 ? -4.336 -6.828 -11.867 1 96.25 85 SER B N 1
ATOM 2083 C CA . SER B 1 85 ? -4.066 -6.992 -10.445 1 96.25 85 SER B CA 1
ATOM 2084 C C . SER B 1 85 ? -4.258 -5.68 -9.695 1 96.25 85 SER B C 1
ATOM 2086 O O . SER B 1 85 ? -4.375 -4.617 -10.305 1 96.25 85 SER B O 1
ATOM 2088 N N . ASP B 1 86 ? -4.348 -5.844 -8.43 1 94.88 86 ASP B N 1
ATOM 2089 C CA . ASP B 1 86 ? -4.414 -4.668 -7.562 1 94.88 86 ASP B CA 1
ATOM 2090 C C . ASP B 1 86 ? -4.148 -5.039 -6.105 1 94.88 86 ASP B C 1
ATOM 2092 O O . ASP B 1 86 ? -4.184 -6.219 -5.746 1 94.88 86 ASP B O 1
ATOM 2096 N N . VAL B 1 87 ? -3.74 -4.062 -5.309 1 91.69 87 VAL B N 1
ATOM 2097 C CA . VAL B 1 87 ? -3.586 -4.191 -3.863 1 91.69 87 VAL B CA 1
ATOM 2098 C C . VAL B 1 87 ? -4.633 -3.338 -3.152 1 91.69 87 VAL B C 1
ATOM 2100 O O . VAL B 1 87 ? -4.836 -2.172 -3.504 1 91.69 87 VAL B O 1
ATOM 2103 N N . PHE B 1 88 ? -5.289 -4.008 -2.146 1 86.19 88 PHE B N 1
ATOM 2104 C CA . PHE B 1 88 ? -6.363 -3.367 -1.396 1 86.19 88 PHE B CA 1
ATOM 2105 C C . PHE B 1 88 ? -6.035 -3.326 0.091 1 86.19 88 PHE B C 1
ATOM 2107 O O . PHE B 1 88 ? -5.508 -4.297 0.643 1 86.19 88 PHE B O 1
ATOM 2114 N N . ALA B 1 89 ? -6.359 -2.17 0.652 1 85.38 89 ALA B N 1
ATOM 2115 C CA . ALA B 1 89 ? -6.434 -2.182 2.111 1 85.38 89 ALA B CA 1
ATOM 2116 C C . ALA B 1 89 ? -7.707 -2.867 2.592 1 85.38 89 ALA B C 1
ATOM 2118 O O . ALA B 1 89 ? -8.781 -2.656 2.027 1 85.38 89 ALA B O 1
ATOM 2119 N N . LEU B 1 90 ? -7.531 -3.691 3.562 1 87.69 90 LEU B N 1
ATOM 2120 C CA . LEU B 1 90 ? -8.68 -4.395 4.117 1 87.69 90 LEU B CA 1
ATOM 2121 C C . LEU B 1 90 ? -9.148 -3.738 5.414 1 87.69 90 LEU B C 1
ATOM 2123 O O . LEU B 1 90 ? -8.445 -3.793 6.426 1 87.69 90 LEU B O 1
ATOM 2127 N N . ARG B 1 91 ? -10.234 -3.09 5.312 1 85.75 91 ARG B N 1
ATOM 2128 C CA . ARG B 1 91 ? -10.852 -2.496 6.492 1 85.75 91 ARG B CA 1
ATOM 2129 C C . ARG B 1 91 ? -11.992 -3.363 7.008 1 85.75 91 ARG B C 1
ATOM 2131 O O . ARG B 1 91 ? -13.148 -3.164 6.633 1 85.75 91 ARG B O 1
ATOM 2138 N N . TRP B 1 92 ? -11.672 -4.172 7.879 1 89.31 92 TRP B N 1
ATOM 2139 C CA . TRP B 1 92 ? -12.633 -5.168 8.344 1 89.31 92 TRP B CA 1
ATOM 2140 C C . TRP B 1 92 ? -13.734 -4.512 9.172 1 89.31 92 TRP B C 1
ATOM 2142 O O . TRP B 1 92 ? -13.453 -3.703 10.062 1 89.31 92 TRP B O 1
ATOM 2152 N N . PRO B 1 93 ? -14.953 -4.926 8.883 1 90.25 93 PRO B N 1
ATOM 2153 C CA . PRO B 1 93 ? -16.062 -4.406 9.688 1 90.25 93 PRO B CA 1
ATOM 2154 C C . PRO B 1 93 ? -15.93 -4.762 11.164 1 90.25 93 PRO B C 1
ATOM 2156 O O . PRO B 1 93 ? -15.422 -5.832 11.508 1 90.25 93 PRO B O 1
ATOM 2159 N N . LYS B 1 94 ? -16.422 -3.92 11.961 1 88.44 94 LYS B N 1
ATOM 2160 C CA . LYS B 1 94 ? -16.422 -4.113 13.406 1 88.44 94 LYS B CA 1
ATOM 2161 C C . LYS B 1 94 ? -17.844 -4.34 13.922 1 88.44 94 LYS B C 1
ATOM 2163 O O . LYS B 1 94 ? -18.812 -4.004 13.242 1 88.44 94 LYS B O 1
ATOM 2168 N N . SER B 1 95 ? -17.859 -4.926 15.078 1 89.81 95 SER B N 1
ATOM 2169 C CA . SER B 1 95 ? -19.156 -5.078 15.719 1 89.81 95 SER B CA 1
ATOM 2170 C C . SER B 1 95 ? -19.672 -3.74 16.234 1 89.81 95 SER B C 1
ATOM 2172 O O . SER B 1 95 ? -18.953 -2.74 16.219 1 89.81 95 SER B O 1
ATOM 2174 N N . ALA B 1 96 ? -20.969 -3.746 16.625 1 85.31 96 ALA B N 1
ATOM 2175 C CA . ALA B 1 96 ? -21.609 -2.529 17.125 1 85.31 96 ALA B CA 1
ATOM 2176 C C . ALA B 1 96 ? -20.828 -1.947 18.297 1 85.31 96 ALA B C 1
ATOM 2178 O O . ALA B 1 96 ? -20.781 -0.728 18.469 1 85.31 96 ALA B O 1
ATOM 2179 N N . ASP B 1 97 ? -20.172 -2.725 19.062 1 86.38 97 ASP B N 1
ATOM 2180 C CA . ASP B 1 97 ? -19.422 -2.283 20.219 1 86.38 97 ASP B CA 1
ATOM 2181 C C . ASP B 1 97 ? -17.969 -1.947 19.844 1 86.38 97 ASP B C 1
ATOM 2183 O O . ASP B 1 97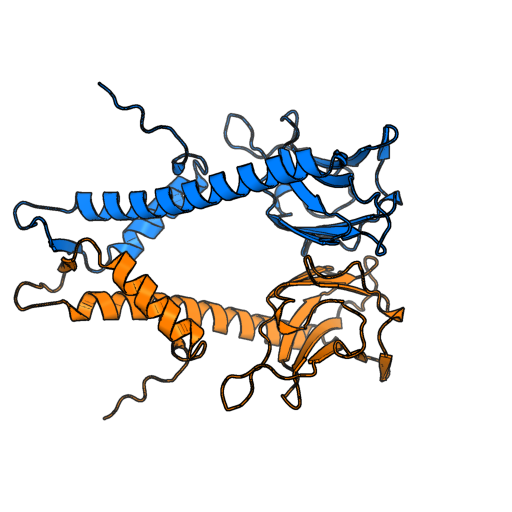 ? -17.141 -1.698 20.719 1 86.38 97 ASP B O 1
ATOM 2187 N N . GLY B 1 98 ? -17.672 -2.047 18.625 1 83.88 98 GLY B N 1
ATOM 2188 C CA . GLY B 1 98 ? -16.359 -1.688 18.141 1 83.88 98 GLY B CA 1
ATOM 2189 C C . GLY B 1 98 ? -15.359 -2.836 18.203 1 83.88 98 GLY B C 1
ATOM 2190 O O . GLY B 1 98 ? -14.164 -2.645 17.969 1 83.88 98 GLY B O 1
ATOM 2191 N N . GLY B 1 99 ? -15.797 -3.967 18.484 1 86.19 99 GLY B N 1
ATOM 2192 C CA . GLY B 1 99 ? -14.938 -5.129 18.609 1 86.19 99 GLY B CA 1
ATOM 2193 C C . GLY B 1 99 ? -14.758 -5.887 17.312 1 86.19 99 GLY B C 1
ATOM 2194 O O . GLY B 1 99 ? -15.477 -5.645 16.344 1 86.19 99 GLY B O 1
ATOM 2195 N N . ASP B 1 100 ? -13.766 -6.793 17.312 1 88.56 100 ASP B N 1
ATOM 2196 C CA . ASP B 1 100 ? -13.523 -7.648 16.156 1 88.56 100 ASP B CA 1
ATOM 2197 C C . ASP B 1 100 ? -14.484 -8.836 16.141 1 88.56 100 ASP B C 1
ATOM 2199 O O . ASP B 1 100 ? -14.805 -9.391 17.188 1 88.56 100 ASP B O 1
ATOM 2203 N N . PHE B 1 101 ? -14.891 -9.195 14.984 1 91.06 101 PHE B N 1
ATOM 2204 C CA . PHE B 1 101 ? -15.68 -10.414 14.836 1 91.06 101 PHE B CA 1
ATOM 2205 C C . PHE B 1 101 ? -14.781 -11.648 14.875 1 91.06 101 PHE B C 1
ATOM 2207 O O . PHE B 1 101 ? -13.602 -11.578 14.508 1 91.06 101 PHE B O 1
ATOM 2214 N N . PRO B 1 102 ? -15.312 -12.75 15.312 1 88.81 102 PRO B N 1
ATOM 2215 C CA . PRO B 1 102 ? -14.492 -13.961 15.391 1 88.81 102 PRO B CA 1
ATOM 2216 C C . PRO B 1 102 ? -14.281 -14.609 14.023 1 88.81 102 PRO B C 1
ATOM 2218 O O . PRO B 1 102 ? -13.352 -15.398 13.852 1 88.81 102 PRO B O 1
ATOM 2221 N N . ASN B 1 103 ? -15.25 -14.414 13.156 1 92.94 103 ASN B N 1
ATOM 2222 C CA . ASN B 1 103 ? -15.172 -15.016 11.828 1 92.94 103 ASN B CA 1
ATOM 2223 C C . ASN B 1 103 ? -15.133 -13.961 10.727 1 92.94 103 ASN B C 1
ATOM 2225 O O . ASN B 1 103 ? -15.633 -12.852 10.922 1 92.94 103 ASN B O 1
ATOM 2229 N N . ALA B 1 104 ? -14.562 -14.328 9.68 1 95.12 104 ALA B N 1
ATOM 2230 C CA . ALA B 1 104 ? -14.469 -13.445 8.516 1 95.12 104 ALA B CA 1
ATOM 2231 C C . ALA B 1 104 ? -14.336 -14.258 7.227 1 95.12 104 ALA B C 1
ATOM 2233 O O . ALA B 1 104 ? -14.016 -15.445 7.266 1 95.12 104 ALA B O 1
ATOM 2234 N N . ALA B 1 105 ? -14.648 -13.648 6.121 1 95.88 105 ALA B N 1
ATOM 2235 C CA . ALA B 1 105 ? -14.562 -14.32 4.824 1 95.88 105 ALA B CA 1
ATOM 2236 C C . ALA B 1 105 ? -14.188 -13.336 3.723 1 95.88 105 ALA B C 1
ATOM 2238 O O . ALA B 1 105 ? -14.398 -12.125 3.865 1 95.88 105 ALA B O 1
ATOM 2239 N N . ILE B 1 106 ? -13.648 -13.844 2.689 1 97 106 ILE B N 1
ATOM 2240 C CA . ILE B 1 106 ? -13.398 -13.125 1.443 1 97 106 ILE B CA 1
ATOM 2241 C C . ILE B 1 106 ? -14.375 -13.602 0.37 1 97 106 ILE B C 1
ATOM 2243 O O . ILE B 1 106 ? -14.641 -14.805 0.253 1 97 106 ILE B O 1
ATOM 2247 N N . GLY B 1 107 ? -14.906 -12.695 -0.351 1 98.38 107 GLY B N 1
ATOM 2248 C CA . GLY B 1 107 ? -15.758 -13 -1.488 1 98.38 107 GLY B CA 1
ATOM 2249 C C . GLY B 1 107 ? -15.234 -12.445 -2.797 1 98.38 107 GLY B C 1
ATOM 2250 O O . GLY B 1 107 ? -14.695 -11.336 -2.832 1 98.38 107 GLY B O 1
ATOM 2251 N N . VAL B 1 108 ? -15.398 -13.203 -3.842 1 98.62 108 VAL B N 1
ATOM 2252 C CA . VAL B 1 108 ? -15.016 -12.797 -5.191 1 98.62 108 VAL B CA 1
ATOM 2253 C C . VAL B 1 108 ? -16.188 -12.992 -6.145 1 98.62 108 VAL B C 1
ATOM 2255 O O . VAL B 1 108 ? -16.875 -14.023 -6.094 1 98.62 108 VAL B O 1
ATOM 2258 N N . SER B 1 109 ? -16.453 -11.984 -6.984 1 98.5 109 SER B N 1
ATOM 2259 C CA . SER B 1 109 ? -17.594 -12.086 -7.898 1 98.5 109 SER B CA 1
ATOM 2260 C C . SER B 1 109 ? -17.266 -11.477 -9.258 1 98.5 109 SER B C 1
ATOM 2262 O O . SER B 1 109 ? -16.625 -10.422 -9.336 1 98.5 109 SER B O 1
ATOM 2264 N N . VAL B 1 110 ? -17.672 -12.172 -10.297 1 98.19 110 VAL B N 1
ATOM 2265 C CA . VAL B 1 110 ? -17.625 -11.586 -11.633 1 98.19 110 VAL B CA 1
ATOM 2266 C C . VAL B 1 110 ? -18.797 -10.633 -11.828 1 98.19 110 VAL B C 1
ATOM 2268 O O . VAL B 1 110 ? -19.953 -11.016 -11.641 1 98.19 110 VAL B O 1
ATOM 2271 N N . GLU B 1 111 ? -18.5 -9.398 -12.18 1 98.38 111 GLU B N 1
ATOM 2272 C CA . GLU B 1 111 ? -19.516 -8.367 -12.344 1 98.38 111 GLU B CA 1
ATOM 2273 C C . GLU B 1 111 ? -19.281 -7.559 -13.617 1 98.38 111 GLU B C 1
ATOM 2275 O O . GLU B 1 111 ? -18.172 -7.543 -14.156 1 98.38 111 GLU B O 1
ATOM 2280 N N . PRO B 1 112 ? -20.422 -6.938 -14.141 1 98.31 112 PRO B N 1
ATOM 2281 C CA . PRO B 1 112 ? -20.188 -6.051 -15.281 1 98.31 112 PRO B CA 1
ATOM 2282 C C . PRO B 1 112 ? -19.141 -4.973 -14.984 1 98.31 112 PRO B C 1
ATOM 2284 O O . PRO B 1 112 ? -19.156 -4.367 -13.914 1 98.31 112 PRO B O 1
ATOM 2287 N N . LEU B 1 113 ? -18.281 -4.754 -15.945 1 98.19 113 LEU B N 1
ATOM 2288 C CA . LEU B 1 113 ? -17.203 -3.793 -15.781 1 98.19 113 LEU B CA 1
ATOM 2289 C C . LEU B 1 113 ? -17.734 -2.41 -15.438 1 98.19 113 LEU B C 1
ATOM 2291 O O . LEU B 1 113 ? -17.188 -1.713 -14.586 1 98.19 113 LEU B O 1
ATOM 2295 N N . ALA B 1 114 ? -18.797 -2.021 -16.047 1 97.81 114 ALA B N 1
ATOM 2296 C CA . ALA B 1 114 ? -19.391 -0.704 -15.828 1 97.81 114 ALA B CA 1
ATOM 2297 C C . ALA B 1 114 ? -19.797 -0.526 -14.367 1 97.81 114 ALA B C 1
ATOM 2299 O O . ALA B 1 114 ? -19.578 0.536 -13.781 1 97.81 114 ALA B O 1
ATOM 2300 N N . LEU B 1 115 ? -20.375 -1.485 -13.781 1 97.62 115 LEU B N 1
ATOM 2301 C CA . LEU B 1 115 ? -20.797 -1.434 -12.391 1 97.62 115 LEU B CA 1
ATOM 2302 C C . LEU B 1 115 ? -19.594 -1.385 -11.453 1 97.62 115 LEU B C 1
ATOM 2304 O O . LEU B 1 115 ? -19.609 -0.67 -10.445 1 97.62 115 LEU B O 1
ATOM 2308 N N . ALA B 1 116 ? -18.562 -2.174 -11.773 1 97.44 116 ALA B N 1
ATOM 2309 C CA . ALA B 1 116 ? -17.344 -2.178 -10.969 1 97.44 116 ALA B CA 1
ATOM 2310 C C . ALA B 1 116 ? -16.688 -0.803 -10.969 1 97.44 116 ALA B C 1
ATOM 2312 O O . ALA B 1 116 ? -16.203 -0.334 -9.938 1 97.44 116 ALA B O 1
ATOM 2313 N N . LEU B 1 117 ? -16.672 -0.224 -12.141 1 95.06 117 LEU B N 1
ATOM 2314 C CA . LEU B 1 117 ? -16.078 1.099 -12.273 1 95.06 117 LEU B CA 1
ATOM 2315 C C . LEU B 1 117 ? -16.844 2.131 -11.453 1 95.06 117 LEU B C 1
ATOM 2317 O O . LEU B 1 117 ? -16.25 3.051 -10.891 1 95.06 117 LEU B O 1
ATOM 2321 N N . GLU B 1 118 ? -18.125 1.992 -11.406 1 95.62 118 GLU B N 1
ATOM 2322 C CA . GLU B 1 118 ? -18.922 2.869 -10.57 1 95.62 118 GLU B CA 1
ATOM 2323 C C . GLU B 1 118 ? -18.578 2.703 -9.094 1 95.62 118 GLU B C 1
ATOM 2325 O O . GLU B 1 118 ? -18.484 3.686 -8.359 1 95.62 118 GLU B O 1
ATOM 2330 N N . LYS B 1 119 ? -18.422 1.498 -8.664 1 95 119 LYS B N 1
ATOM 2331 C CA . LYS B 1 119 ? -18.031 1.229 -7.285 1 95 119 LYS B CA 1
ATOM 2332 C C . LYS B 1 119 ? -16.672 1.838 -6.961 1 95 119 LYS B C 1
ATOM 2334 O O . LYS B 1 119 ? -16.469 2.395 -5.879 1 95 119 LYS B O 1
ATOM 2339 N N . GLU B 1 120 ? -15.719 1.687 -7.91 1 92.06 120 GLU B N 1
ATOM 2340 C CA . GLU B 1 120 ? -14.391 2.26 -7.746 1 92.06 120 GLU B CA 1
ATOM 2341 C C . GLU B 1 120 ? -14.453 3.775 -7.594 1 92.06 120 GLU B C 1
ATOM 2343 O O . GLU B 1 120 ? -13.781 4.348 -6.73 1 92.06 120 GLU B O 1
ATOM 2348 N N . ALA B 1 121 ? -15.234 4.328 -8.461 1 87.06 121 ALA B N 1
ATOM 2349 C CA . ALA B 1 121 ? -15.391 5.777 -8.422 1 87.06 121 ALA B CA 1
ATOM 2350 C C . ALA B 1 121 ? -15.961 6.234 -7.086 1 87.06 121 ALA B C 1
ATOM 2352 O O . ALA B 1 121 ? -15.531 7.246 -6.531 1 87.06 121 ALA B O 1
ATOM 2353 N N . ALA B 1 122 ? -16.906 5.48 -6.609 1 87.62 122 ALA B N 1
ATOM 2354 C CA . ALA B 1 122 ? -17.516 5.805 -5.324 1 87.62 122 ALA B CA 1
ATOM 2355 C C . ALA B 1 122 ? -16.5 5.707 -4.188 1 87.62 122 ALA B C 1
ATOM 2357 O O . ALA B 1 122 ? -16.5 6.535 -3.275 1 87.62 122 ALA B O 1
ATOM 2358 N N . MET B 1 123 ? -15.641 4.746 -4.266 1 82.5 123 MET B N 1
ATOM 2359 C CA . MET B 1 123 ? -14.617 4.539 -3.24 1 82.5 123 MET B CA 1
ATOM 2360 C C . MET B 1 123 ? -13.609 5.68 -3.242 1 82.5 123 MET B C 1
ATOM 2362 O O . MET B 1 123 ? -13.188 6.141 -2.18 1 82.5 123 MET B O 1
ATOM 2366 N N . VAL B 1 124 ? -13.156 6.074 -4.422 1 71.75 124 VAL B N 1
ATOM 2367 C CA . VAL B 1 124 ? -12.188 7.16 -4.559 1 71.75 124 VAL B CA 1
ATOM 2368 C C . VAL B 1 124 ? -12.789 8.453 -4.012 1 71.75 124 VAL B C 1
ATOM 2370 O O . VAL B 1 124 ? -12.109 9.211 -3.307 1 71.75 124 VAL B O 1
ATOM 2373 N N . GLN B 1 125 ? -13.984 8.672 -4.348 1 70.25 125 GLN B N 1
ATOM 2374 C CA . GLN B 1 125 ? -14.664 9.867 -3.867 1 70.25 125 GLN B CA 1
ATOM 2375 C C . GLN B 1 125 ? -14.742 9.883 -2.342 1 70.25 125 GLN B C 1
ATOM 2377 O O . GLN B 1 125 ? -14.547 10.922 -1.714 1 70.25 125 GLN B O 1
ATOM 2382 N N . HIS B 1 126 ? -14.984 8.734 -1.804 1 70.75 126 HIS B N 1
ATOM 2383 C CA . HIS B 1 126 ? -15.062 8.609 -0.353 1 70.75 126 HIS B CA 1
ATOM 2384 C C . HIS B 1 126 ? -13.711 8.898 0.293 1 70.75 126 HIS B C 1
ATOM 2386 O O . HIS B 1 126 ? -13.641 9.57 1.324 1 70.75 126 HIS B O 1
ATOM 2392 N N . LYS B 1 127 ? -12.578 8.414 -0.311 1 66 127 LYS B N 1
ATOM 2393 C CA . LYS B 1 127 ? -11.234 8.648 0.2 1 66 127 LYS B CA 1
ATOM 2394 C C . LYS B 1 127 ? -10.875 10.133 0.125 1 66 127 LYS B C 1
ATOM 2396 O O . LYS B 1 127 ? -10.281 10.68 1.055 1 66 127 LYS B O 1
ATOM 2401 N N . GLU B 1 128 ? -11.164 10.742 -0.974 1 62.72 128 GLU B N 1
ATOM 2402 C CA . GLU B 1 128 ? -10.914 12.172 -1.132 1 62.72 128 GLU B CA 1
ATOM 2403 C C . GLU B 1 128 ? -11.672 12.984 -0.084 1 62.72 128 GLU B C 1
ATOM 2405 O O . GLU B 1 128 ? -11.117 13.93 0.49 1 62.72 128 GLU B O 1
ATOM 2410 N N . THR B 1 129 ? -12.906 12.547 0.115 1 66.88 129 THR B N 1
ATOM 2411 C CA . THR B 1 129 ? -13.727 13.227 1.115 1 66.88 129 THR B CA 1
ATOM 2412 C C . THR B 1 129 ? -13.133 13.047 2.51 1 66.88 129 THR B C 1
ATOM 2414 O O . THR B 1 129 ? -13.109 13.992 3.305 1 66.88 129 THR B O 1
ATOM 2417 N N . PHE B 1 130 ? -12.523 11.859 2.715 1 65.38 130 PHE B N 1
ATOM 2418 C CA . PHE B 1 130 ? -11.867 11.57 3.986 1 65.38 130 PHE B CA 1
ATOM 2419 C C . PHE B 1 130 ? -10.656 12.477 4.184 1 65.38 130 PHE B C 1
ATOM 2421 O O . PHE B 1 130 ? -10.492 13.086 5.242 1 65.38 130 PHE B O 1
ATOM 2428 N N . ALA B 1 131 ? -9.781 12.586 3.227 1 63.38 131 ALA B N 1
ATOM 2429 C CA . ALA B 1 131 ? -8.594 13.438 3.299 1 63.38 131 ALA B CA 1
ATOM 2430 C C . ALA B 1 131 ? -8.984 14.891 3.557 1 63.38 131 ALA B C 1
ATOM 2432 O O . ALA B 1 131 ? -8.328 15.586 4.332 1 63.38 131 ALA B O 1
ATOM 2433 N N . LYS B 1 132 ? -10 15.266 2.875 1 67.75 132 LYS B N 1
ATOM 2434 C CA . LYS B 1 132 ? -10.492 16.625 3.08 1 67.75 132 LYS B CA 1
ATOM 2435 C C . LYS B 1 132 ? -10.984 16.828 4.512 1 67.75 132 LYS B C 1
ATOM 2437 O O . LYS B 1 132 ? -10.703 17.859 5.129 1 67.75 132 LYS B O 1
ATOM 2442 N N . ARG B 1 133 ? -11.625 15.82 5.016 1 72.81 133 ARG B N 1
ATOM 2443 C CA . ARG B 1 133 ? -12.148 15.914 6.375 1 72.81 133 ARG B CA 1
ATOM 2444 C C . ARG B 1 133 ? -11.023 15.898 7.402 1 72.81 133 ARG B C 1
ATOM 2446 O O . ARG B 1 133 ? -11.102 16.594 8.422 1 72.81 133 ARG B O 1
ATOM 2453 N N . VAL B 1 134 ? -9.945 15.125 7.082 1 72.19 134 VAL B N 1
ATOM 2454 C CA . VAL B 1 134 ? -8.773 15.125 7.949 1 72.19 134 VAL B CA 1
ATOM 2455 C C . VAL B 1 134 ? -8.148 16.516 7.98 1 72.19 134 VAL B C 1
ATOM 2457 O O . VAL B 1 134 ? -7.832 17.047 9.055 1 72.19 134 VAL B O 1
ATOM 2460 N N . ALA B 1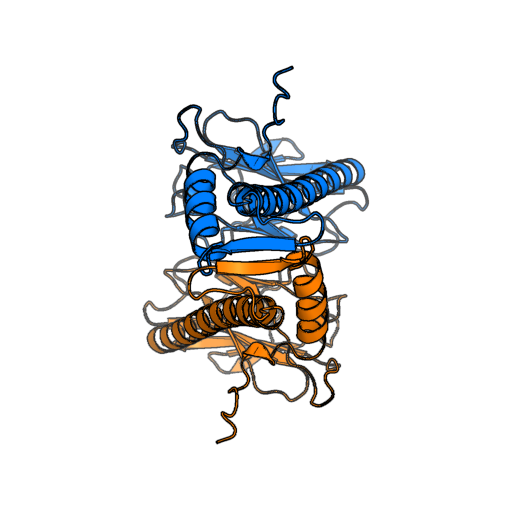 135 ? -7.996 17.078 6.816 1 68.44 135 ALA B N 1
ATOM 2461 C CA . ALA B 1 135 ? -7.438 18.422 6.727 1 68.44 135 ALA B CA 1
ATOM 2462 C C . ALA B 1 135 ? -8.312 19.438 7.469 1 68.44 135 ALA B C 1
ATOM 2464 O O . ALA B 1 135 ? -7.801 20.297 8.188 1 68.44 135 ALA B O 1
ATOM 2465 N N . GLU B 1 136 ? -9.57 19.281 7.277 1 74.69 136 GLU B N 1
ATOM 2466 C CA . GLU B 1 136 ? -10.516 20.172 7.953 1 74.69 136 GLU B CA 1
ATOM 2467 C C . GLU B 1 136 ? -10.445 19.984 9.469 1 74.69 136 GLU B C 1
ATOM 2469 O O . GLU B 1 136 ? -10.547 20.969 10.211 1 74.69 136 GLU B O 1
ATOM 2474 N N . ASP B 1 137 ? -10.297 18.781 9.867 1 79 137 ASP B N 1
ATOM 2475 C CA . ASP B 1 137 ? -10.156 18.516 11.289 1 79 137 ASP B CA 1
ATOM 2476 C C . ASP B 1 137 ? -8.914 19.188 11.867 1 79 137 ASP B C 1
ATOM 2478 O O . ASP B 1 137 ? -8.977 19.812 12.93 1 79 137 ASP B O 1
ATOM 2482 N N . LEU B 1 138 ? -7.824 19.047 11.203 1 77.75 138 LEU B N 1
ATOM 2483 C CA . LEU B 1 138 ? -6.602 19.734 11.617 1 77.75 138 LEU B CA 1
ATOM 2484 C C . LEU B 1 138 ? -6.812 21.234 11.648 1 77.75 138 LEU B C 1
ATOM 2486 O O . LEU B 1 138 ? -6.426 21.906 12.609 1 77.75 138 LEU B O 1
ATOM 2490 N N . PHE B 1 139 ? -7.457 21.75 10.633 1 75.12 139 PHE B N 1
ATOM 2491 C CA . PHE B 1 139 ? -7.727 23.172 10.57 1 75.12 139 PHE B CA 1
ATOM 2492 C C . PHE B 1 139 ? -8.602 23.609 11.734 1 75.12 139 PHE B C 1
ATOM 2494 O O . PHE B 1 139 ? -8.32 24.625 12.383 1 75.12 139 PHE B O 1
ATOM 2501 N N . ASN B 1 140 ? -9.617 22.859 11.93 1 80.81 140 ASN B N 1
ATOM 2502 C CA . ASN B 1 140 ? -10.492 23.172 13.055 1 80.81 140 ASN B CA 1
ATOM 2503 C C . ASN B 1 140 ? -9.742 23.125 14.383 1 80.81 140 ASN B C 1
ATOM 2505 O O . ASN B 1 140 ? -9.992 23.953 15.266 1 80.81 140 ASN B O 1
ATOM 2509 N N . PHE B 1 141 ? -8.852 22.219 14.516 1 85.62 141 PHE B N 1
ATOM 2510 C CA . PHE B 1 141 ? -8.023 22.125 15.711 1 85.62 141 PHE B CA 1
ATOM 2511 C C . PHE B 1 141 ? -7.129 23.344 15.852 1 85.62 141 PHE B C 1
ATOM 2513 O O . PHE B 1 141 ? -7 23.906 16.953 1 85.62 141 PHE B O 1
ATOM 2520 N N . MET B 1 142 ? -6.582 23.75 14.82 1 80 142 MET B N 1
ATOM 2521 C CA . MET B 1 142 ? -5.766 24.953 14.836 1 80 142 MET B CA 1
ATOM 2522 C C . MET B 1 142 ? -6.602 26.172 15.203 1 80 142 MET B C 1
ATOM 2524 O O . MET B 1 142 ? -6.164 27.016 15.992 1 80 142 MET B O 1
ATOM 2528 N N . GLN B 1 143 ? -7.824 26.203 14.672 1 78.12 143 GLN B N 1
ATOM 2529 C CA . GLN B 1 143 ? -8.711 27.344 14.906 1 78.12 143 GLN B CA 1
ATOM 2530 C C . GLN B 1 143 ? -9.148 27.406 16.359 1 78.12 143 GLN B C 1
ATOM 2532 O O . GLN B 1 143 ? -9.484 28.484 16.859 1 78.12 143 GLN B O 1
ATOM 2537 N N . SER B 1 144 ? -9.164 26.344 17 1 83.31 144 SER B N 1
ATOM 2538 C CA . SER B 1 144 ? -9.633 26.297 18.391 1 83.31 144 SER B CA 1
ATOM 2539 C C . SER B 1 144 ? -8.688 27.047 19.312 1 83.31 144 SER B C 1
ATOM 2541 O O . SER B 1 144 ? -9.055 27.375 20.453 1 83.31 144 SER B O 1
ATOM 2543 N N . PHE B 1 145 ? -7.52 27.359 18.844 1 77.44 145 PHE B N 1
ATOM 2544 C CA . PHE B 1 145 ? -6.551 28.094 19.656 1 77.44 145 PHE B CA 1
ATOM 2545 C C . PHE B 1 145 ? -6.609 29.578 19.344 1 77.44 145 PHE B C 1
ATOM 2547 O O . PHE B 1 145 ? -5.879 30.375 19.938 1 77.44 145 PHE B O 1
ATOM 2554 N N . GLN B 1 146 ? -7.453 29.859 18.375 1 77.06 146 GLN B N 1
ATOM 2555 C CA . GLN B 1 146 ? -7.504 31.25 17.953 1 77.06 146 GLN B CA 1
ATOM 2556 C C . GLN B 1 146 ? -8.07 32.125 19.062 1 77.06 146 GLN B C 1
ATOM 2558 O O . GLN B 1 146 ? -9.039 31.75 19.734 1 77.06 146 GLN B O 1
ATOM 2563 N N . GLY B 1 147 ? -7.273 33.031 19.484 1 73.31 147 GLY B N 1
ATOM 2564 C CA . GLY B 1 147 ? -7.688 34.062 20.422 1 73.31 147 GLY B CA 1
ATOM 2565 C C . GLY B 1 147 ? -7.898 35.438 19.766 1 73.31 147 GLY B C 1
ATOM 2566 O O . GLY B 1 147 ? -7.934 35.531 18.531 1 73.31 147 GLY B O 1
ATOM 2567 N N . PRO B 1 148 ? -8.188 36.375 20.594 1 71.25 148 PRO B N 1
ATOM 2568 C CA . PRO B 1 148 ? -8.422 37.75 20.141 1 71.25 148 PRO B CA 1
ATOM 2569 C C . PRO B 1 148 ? -7.316 38.25 19.219 1 71.25 148 PRO B C 1
ATOM 2571 O O . PRO B 1 148 ? -7.551 39.156 18.391 1 71.25 148 PRO B O 1
ATOM 2574 N N . GLU B 1 149 ? -6.109 37.656 19.312 1 65.81 149 GLU B N 1
ATOM 2575 C CA . GLU B 1 149 ? -4.957 38.125 18.547 1 65.81 149 GLU B CA 1
ATOM 2576 C C . GLU B 1 149 ? -4.977 37.562 17.141 1 65.81 149 GLU B C 1
ATOM 2578 O O . GLU B 1 149 ? -4.203 38 16.281 1 65.81 149 GLU B O 1
ATOM 2583 N N . SER B 1 150 ? -5.957 36.719 16.859 1 67.19 150 SER B N 1
ATOM 2584 C CA . SER B 1 150 ? -6.016 36.125 15.531 1 67.19 150 SER B CA 1
ATOM 2585 C C . SER B 1 150 ? -6.684 37.062 14.531 1 67.19 150 SER B C 1
ATOM 2587 O O . SER B 1 150 ? -7.574 37.844 14.883 1 67.19 150 SER B O 1
ATOM 2589 N N . THR B 1 151 ? -6 37.188 13.398 1 75.75 151 THR B N 1
ATOM 2590 C CA . THR B 1 151 ? -6.594 37.969 12.305 1 75.75 151 THR B CA 1
ATOM 2591 C C . THR B 1 151 ? -7.164 37.031 11.242 1 75.75 151 THR B C 1
ATOM 2593 O O . THR B 1 151 ? -7.023 35.781 11.352 1 75.75 151 THR B O 1
ATOM 2596 N N . ALA B 1 152 ? -7.84 37.656 10.242 1 76.56 152 ALA B N 1
ATOM 2597 C CA . ALA B 1 152 ? -8.477 36.875 9.18 1 76.56 152 ALA B CA 1
ATOM 2598 C C . ALA B 1 152 ? -7.441 36.125 8.367 1 76.56 152 ALA B C 1
ATOM 2600 O O . ALA B 1 152 ? -7.742 35.062 7.82 1 76.56 152 ALA B O 1
ATOM 2601 N N . ASP B 1 153 ? -6.227 36.562 8.375 1 82.94 153 ASP B N 1
ATOM 2602 C CA . ASP B 1 153 ? -5.246 36 7.453 1 82.94 153 ASP B CA 1
ATOM 2603 C C . ASP B 1 153 ? -4.168 35.219 8.203 1 82.94 153 ASP B C 1
ATOM 2605 O O . ASP B 1 153 ? -3.359 34.531 7.594 1 82.94 153 ASP B O 1
ATOM 2609 N N . HIS B 1 154 ? -4.266 35.438 9.602 1 83 154 HIS B N 1
ATOM 2610 C CA . HIS B 1 154 ? -3.23 34.781 10.398 1 83 154 HIS B CA 1
ATOM 2611 C C . HIS B 1 154 ? -3.83 34.062 11.609 1 83 154 HIS B C 1
ATOM 2613 O O . HIS B 1 154 ? -4.844 34.5 12.148 1 83 154 HIS B O 1
ATOM 2619 N N . MET B 1 155 ? -3.199 32.938 11.938 1 82.5 155 MET B N 1
ATOM 2620 C CA . MET B 1 155 ? -3.582 32.219 13.141 1 82.5 155 MET B CA 1
ATOM 2621 C C . MET B 1 155 ? -2.391 32.031 14.078 1 82.5 155 MET B C 1
ATOM 2623 O O . MET B 1 155 ? -1.251 31.922 13.617 1 82.5 155 MET B O 1
ATOM 2627 N N . VAL B 1 156 ? -2.662 32.125 15.312 1 82.56 156 VAL B N 1
ATOM 2628 C CA . VAL B 1 156 ? -1.669 31.891 16.359 1 82.56 156 VAL B CA 1
ATOM 2629 C C . VAL B 1 156 ? -1.848 30.484 16.922 1 82.56 156 VAL B C 1
ATOM 2631 O O . VAL B 1 156 ? -2.924 30.141 17.422 1 82.56 156 VAL B O 1
ATOM 2634 N N . VAL B 1 157 ? -0.749 29.625 16.734 1 84.12 157 VAL B N 1
ATOM 2635 C CA . VAL B 1 157 ? -0.857 28.25 17.172 1 84.12 157 VAL B CA 1
ATOM 2636 C C . VAL B 1 157 ? 0.359 27.875 18.031 1 84.12 157 VAL B C 1
ATOM 2638 O O . VAL B 1 157 ? 1.438 28.453 17.844 1 84.12 157 VAL B O 1
ATOM 2641 N N . PRO B 1 158 ? 0.121 27.016 18.984 1 84.94 158 PRO B N 1
ATOM 2642 C CA . PRO B 1 158 ? 1.29 26.531 19.734 1 84.94 158 PRO B CA 1
ATOM 2643 C C . PRO B 1 158 ? 2.309 25.828 18.828 1 84.94 158 PRO B C 1
ATOM 2645 O O . PRO B 1 158 ? 1.938 25.234 17.812 1 84.94 158 PRO B O 1
ATOM 2648 N N . VAL B 1 159 ? 3.545 25.828 19.203 1 76.81 159 VAL B N 1
ATOM 2649 C CA . VAL B 1 159 ? 4.637 25.266 18.422 1 76.81 159 VAL B CA 1
ATOM 2650 C C . VAL B 1 159 ? 4.453 23.75 18.297 1 76.81 159 VAL B C 1
ATOM 2652 O O . VAL B 1 159 ? 4.848 23.141 17.297 1 76.81 159 VAL B O 1
ATOM 2655 N N . ASN B 1 160 ? 3.762 23.094 19.266 1 82.56 160 ASN B N 1
ATOM 2656 C CA . ASN B 1 160 ? 3.588 21.656 19.234 1 82.56 160 ASN B CA 1
ATOM 2657 C C . ASN B 1 160 ? 2.213 21.266 18.703 1 82.56 160 ASN B C 1
ATOM 2659 O O . ASN B 1 160 ? 1.706 20.188 19.016 1 82.56 160 ASN B O 1
ATOM 2663 N N . ILE B 1 161 ? 1.584 22.078 17.922 1 82.44 161 ILE B N 1
ATOM 2664 C CA . ILE B 1 161 ? 0.2 21.938 17.484 1 82.44 161 ILE B CA 1
ATOM 2665 C C . ILE B 1 161 ? 0.039 20.641 16.688 1 82.44 161 ILE B C 1
ATOM 2667 O O . ILE B 1 161 ? -0.968 19.953 16.812 1 82.44 161 ILE B O 1
ATOM 2671 N N . LEU B 1 162 ? 1.009 20.344 15.875 1 78.5 162 LEU B N 1
ATOM 2672 C CA . LEU B 1 162 ? 0.875 19.172 15.031 1 78.5 162 LEU B CA 1
ATOM 2673 C C . LEU B 1 162 ? 0.95 17.891 15.859 1 78.5 162 LEU B C 1
ATOM 2675 O O . LEU B 1 162 ? 0.164 16.969 15.648 1 78.5 162 LEU B O 1
ATOM 2679 N N . THR B 1 163 ? 1.903 17.891 16.75 1 81 163 THR B N 1
ATOM 2680 C CA . THR B 1 163 ? 2.023 16.734 17.625 1 81 163 THR B CA 1
ATOM 2681 C C . THR B 1 163 ? 0.754 16.547 18.453 1 81 163 THR B C 1
ATOM 2683 O O . THR B 1 163 ? 0.244 15.43 18.578 1 81 163 THR B O 1
ATOM 2686 N N . ARG B 1 164 ? 0.232 17.578 18.922 1 84.19 164 ARG B N 1
ATOM 2687 C CA . ARG B 1 164 ? -0.981 17.531 19.734 1 84.19 164 ARG B CA 1
ATOM 2688 C C . ARG B 1 164 ? -2.17 17.047 18.906 1 84.19 164 ARG B C 1
ATOM 2690 O O . ARG B 1 164 ? -2.938 16.203 19.359 1 84.19 164 ARG B O 1
ATOM 2697 N N . TRP B 1 165 ? -2.23 17.625 17.797 1 84.56 165 TRP B N 1
ATOM 2698 C CA . TRP B 1 165 ? -3.346 17.25 16.953 1 84.56 165 TRP B CA 1
ATOM 2699 C C . TRP B 1 165 ? -3.254 15.766 16.562 1 84.56 165 TRP B C 1
ATOM 2701 O O . TRP B 1 165 ? -4.25 15.047 16.609 1 84.56 165 TRP B O 1
ATOM 2711 N N . PHE B 1 166 ? -2.094 15.391 16.141 1 80.19 166 PHE B N 1
ATOM 2712 C CA . PHE B 1 166 ? -1.907 14.023 15.68 1 80.19 166 PHE B CA 1
ATOM 2713 C C . PHE B 1 166 ? -2.238 13.031 16.781 1 80.19 166 PHE B C 1
ATOM 2715 O O . PHE B 1 166 ? -2.879 12.008 16.531 1 80.19 166 PHE B O 1
ATOM 2722 N N . ASP B 1 167 ? -1.819 13.312 17.969 1 82.38 167 ASP B N 1
ATOM 2723 C CA . ASP B 1 167 ? -2.152 12.469 19.109 1 82.38 167 ASP B CA 1
ATOM 2724 C C . ASP B 1 167 ? -3.664 12.359 19.281 1 82.38 167 ASP B C 1
ATOM 2726 O O . ASP B 1 167 ? -4.199 11.266 19.453 1 82.38 167 ASP B O 1
ATOM 2730 N N . LYS B 1 168 ? -4.34 13.492 19.234 1 83.69 168 LYS B N 1
ATOM 2731 C CA . LYS B 1 168 ? -5.793 13.523 19.391 1 83.69 168 LYS B CA 1
ATOM 2732 C C . LYS B 1 168 ? -6.484 12.812 18.234 1 83.69 168 LYS B C 1
ATOM 2734 O O . LYS B 1 168 ? -7.43 12.047 18.438 1 83.69 168 LYS B O 1
ATOM 2739 N N . PHE B 1 169 ? -6.02 13.148 17.094 1 80.19 169 PHE B N 1
ATOM 2740 C CA . PHE B 1 169 ? -6.594 12.555 15.891 1 80.19 169 PHE B CA 1
ATOM 2741 C C . PHE B 1 169 ? -6.465 11.031 15.922 1 80.19 169 PHE B C 1
ATOM 2743 O O . PHE B 1 169 ? -7.438 10.32 15.664 1 80.19 169 PHE B O 1
ATOM 2750 N N . THR B 1 170 ? -5.258 10.586 16.203 1 74 170 THR B N 1
ATOM 2751 C CA . THR B 1 170 ? -4.98 9.156 16.203 1 74 170 THR B CA 1
ATOM 2752 C C . THR B 1 170 ? -5.828 8.438 17.25 1 74 170 THR B C 1
ATOM 2754 O O . THR B 1 170 ? -6.391 7.379 16.984 1 74 170 THR B O 1
ATOM 2757 N N . ALA B 1 171 ? -5.938 8.969 18.422 1 73.25 171 ALA B N 1
ATOM 2758 C CA . ALA B 1 171 ? -6.766 8.406 19.469 1 73.25 171 ALA B CA 1
ATOM 2759 C C . ALA B 1 171 ? -8.227 8.305 19.031 1 73.25 171 ALA B C 1
ATOM 2761 O O . ALA B 1 171 ? -8.875 7.277 19.234 1 73.25 171 ALA B O 1
ATOM 2762 N N . LYS B 1 172 ? -8.781 9.438 18.484 1 74.75 172 LYS B N 1
ATOM 2763 C CA . LYS B 1 172 ? -10.156 9.477 18.016 1 74.75 172 LYS B CA 1
ATOM 2764 C C . LYS B 1 172 ? -10.367 8.5 16.859 1 74.75 172 LYS B C 1
ATOM 2766 O O . LYS B 1 172 ? -11.383 7.793 16.812 1 74.75 172 LYS B O 1
ATOM 2771 N N . PHE B 1 173 ? -9.367 8.414 15.961 1 67.94 173 PHE B N 1
ATOM 2772 C CA . PHE B 1 173 ? -9.445 7.559 14.789 1 67.94 173 PHE B CA 1
ATOM 2773 C C . PHE B 1 173 ? -9.469 6.09 15.188 1 67.94 173 PHE B C 1
ATOM 2775 O O . PHE B 1 173 ? -10.211 5.289 14.609 1 67.94 173 PHE B O 1
ATOM 2782 N N . ARG B 1 174 ? -8.68 5.793 16.172 1 63.34 174 ARG B N 1
ATOM 2783 C CA . ARG B 1 174 ? -8.656 4.422 16.672 1 63.34 174 ARG B CA 1
ATOM 2784 C C . ARG B 1 174 ? -9.992 4.039 17.281 1 63.34 174 ARG B C 1
ATOM 2786 O O . ARG B 1 174 ? -10.453 2.906 17.125 1 63.34 174 ARG B O 1
ATOM 2793 N N . ARG B 1 175 ? -10.633 4.973 18 1 61.38 175 ARG B N 1
ATOM 2794 C CA . ARG B 1 175 ? -11.906 4.738 18.688 1 61.38 175 ARG B CA 1
ATOM 2795 C C . ARG B 1 175 ? -13.062 4.711 17.688 1 61.38 175 ARG B C 1
ATOM 2797 O O . ARG B 1 175 ? -13.961 3.873 17.797 1 61.38 175 ARG B O 1
ATOM 2804 N N . ASP B 1 176 ? -13.062 5.711 16.766 1 60.25 176 ASP B N 1
ATOM 2805 C CA . ASP B 1 176 ? -14.156 5.879 15.812 1 60.25 176 ASP B CA 1
ATOM 2806 C C . ASP B 1 176 ? -13.625 6.254 14.43 1 60.25 176 ASP B C 1
ATOM 2808 O O . ASP B 1 176 ? -13.609 7.43 14.062 1 60.25 176 ASP B O 1
ATOM 2812 N N . PRO B 1 177 ? -13.203 5.27 13.719 1 58.47 177 PRO B N 1
ATOM 2813 C CA . PRO B 1 177 ? -12.625 5.543 12.406 1 58.47 177 PRO B CA 1
ATOM 2814 C C . PRO B 1 177 ? -13.578 6.305 11.484 1 58.47 177 PRO B C 1
ATOM 2816 O O . PRO B 1 177 ? -13.141 6.941 10.523 1 58.47 177 PRO B O 1
ATOM 2819 N N . GLY B 1 178 ? -14.945 6.246 11.812 1 58.66 178 GLY B N 1
ATOM 2820 C CA . GLY B 1 178 ? -15.922 6.926 10.984 1 58.66 178 GLY B CA 1
ATOM 2821 C C . GLY B 1 178 ? -16.203 8.344 11.438 1 58.66 178 GLY B C 1
ATOM 2822 O O . GLY B 1 178 ? -17.094 9.016 10.898 1 58.66 178 GLY B O 1
ATOM 2823 N N . PHE B 1 179 ? -15.484 8.852 12.523 1 65.5 179 PHE B N 1
ATOM 2824 C CA . PHE B 1 179 ? -15.844 10.133 13.125 1 65.5 179 PHE B CA 1
ATOM 2825 C C . PHE B 1 179 ? -15.719 11.258 12.102 1 65.5 179 PHE B C 1
ATOM 2827 O O . PHE B 1 179 ? -16.406 12.281 12.211 1 65.5 179 PHE B O 1
ATOM 2834 N N . LEU B 1 180 ? -14.852 11.008 11.172 1 62.16 180 LEU B N 1
ATOM 2835 C CA . LEU B 1 180 ? -14.664 12.062 10.188 1 62.16 180 LEU B CA 1
ATOM 2836 C C . LEU B 1 180 ? -15.812 12.086 9.18 1 62.16 180 LEU B C 1
ATOM 2838 O O . LEU B 1 180 ? -16.047 13.094 8.508 1 62.16 180 LEU B O 1
ATOM 2842 N N . ASP B 1 181 ? -16.422 10.922 8.984 1 56.16 181 ASP B N 1
ATOM 2843 C CA . ASP B 1 181 ? -17.5 10.789 8 1 56.16 181 ASP B CA 1
ATOM 2844 C C . ASP B 1 181 ? -18.828 11.25 8.578 1 56.16 181 ASP B C 1
ATOM 2846 O O . ASP B 1 181 ? -19.828 11.328 7.855 1 56.16 181 ASP B O 1
ATOM 2850 N N . ARG B 1 182 ? -19 11.367 9.914 1 46.44 182 ARG B N 1
ATOM 2851 C CA . ARG B 1 182 ? -20.297 11.742 10.492 1 46.44 182 ARG B CA 1
ATOM 2852 C C . ARG B 1 182 ? -20.688 13.148 10.062 1 46.44 182 ARG B C 1
ATOM 2854 O O . ARG B 1 182 ? -19.844 14.047 9.977 1 46.44 182 ARG B O 1
ATOM 2861 N N . PRO B 1 183 ? -21.797 13.125 9.336 1 39.56 183 PRO B N 1
ATOM 2862 C CA . PRO B 1 183 ? -22.375 14.43 9.031 1 39.56 183 PRO B CA 1
ATOM 2863 C C . PRO B 1 183 ? -22.359 15.383 10.234 1 39.56 183 PRO B C 1
ATOM 2865 O O . PRO B 1 183 ? -22.531 14.945 11.375 1 39.56 183 PRO B O 1
ATOM 2868 N N . ARG B 1 184 ? -21.391 16.312 10.352 1 34.41 184 ARG B N 1
ATOM 2869 C CA . ARG B 1 184 ? -21.625 17.328 11.375 1 34.41 184 ARG B CA 1
ATOM 2870 C C . ARG B 1 184 ? -23.094 17.75 11.398 1 34.41 184 ARG B C 1
ATOM 2872 O O . ARG B 1 184 ? -23.656 18.125 10.359 1 34.41 184 ARG B O 1
ATOM 2879 N N . LEU B 1 185 ? -23.953 17.062 12.023 1 30.47 185 LEU B N 1
ATOM 2880 C CA . LEU B 1 185 ? -25.297 17.609 12.227 1 30.47 185 LEU B CA 1
ATOM 2881 C C . LEU B 1 185 ? -25.219 19.094 12.617 1 30.47 185 LEU B C 1
ATOM 2883 O O . LEU B 1 185 ? -24.531 19.438 13.586 1 30.47 185 LEU B O 1
ATOM 2887 N N . ASP B 1 186 ? -25.109 19.953 11.719 1 26.53 186 ASP B N 1
ATOM 2888 C CA . ASP B 1 186 ? -25.438 21.344 11.992 1 26.53 186 ASP B CA 1
ATOM 2889 C C . ASP B 1 186 ? -26.547 21.453 13.047 1 26.53 186 ASP B C 1
ATOM 2891 O O . ASP B 1 186 ? -27.625 20.891 12.875 1 26.53 186 ASP B O 1
ATOM 2895 N N . VAL B 1 187 ? -26.359 21.359 14.352 1 24.34 187 VAL B N 1
ATOM 2896 C CA . VAL B 1 187 ? -27.344 21.922 15.266 1 24.34 187 VAL B CA 1
ATOM 2897 C C . VAL B 1 187 ? -27.703 23.344 14.812 1 24.34 187 VAL B C 1
ATOM 2899 O O . VAL B 1 187 ? -26.859 24.234 14.789 1 24.34 187 VAL B O 1
ATOM 2902 N N . ALA B 1 188 ? -28.703 23.469 13.953 1 24.7 188 ALA B N 1
ATOM 2903 C CA . ALA B 1 188 ? -29.516 24.688 14.008 1 24.7 188 ALA B CA 1
ATOM 2904 C C . ALA B 1 188 ? -30.234 24.797 15.344 1 24.7 188 ALA B C 1
ATOM 2906 O O . ALA B 1 188 ? -30.734 23.797 15.883 1 24.7 188 ALA B O 1
#